Protein AF-A0A950IXV4-F1 (afdb_monomer)

Secondary structure (DSSP, 8-state):
---HHHHHHHHHHHHHHHHT--PPPPHHHHHHHHHHHHTT--HHHHHHHHHHHHHHHHHHTTSS-PPP--SGGGGHHHHHHHHHHHHHTTS---TTS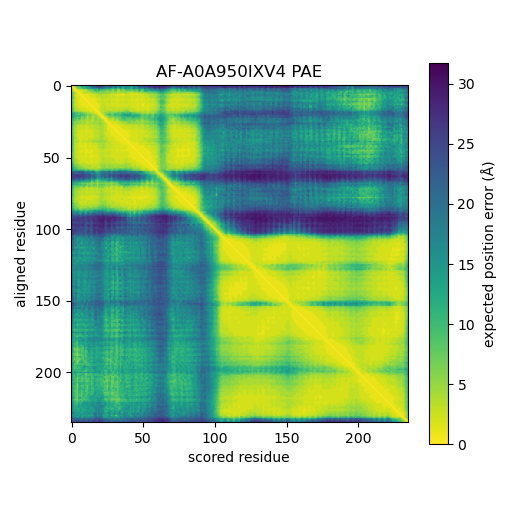TTSGGGTT--HHHHHHHHHHHHHHHHHT---HHHHHHHHHHHHHHHHHHHHHHHS---HHHHHHHHHHHHHHHHHHHHHHS-HHHHHHHHHHHHHHHTTTGGGS-HHHHHHHHHHHHHHHHHHHHT----SGGGS---

pLDDT: mean 80.06, std 14.93, range [30.02, 97.19]

Radius of gyration: 19.28 Å; Cα contacts (8 Å, |Δi|>4): 197; chains: 1; bounding box: 44×41×50 Å

Sequence (235 aa):
MQNYFNYFTEIEEHFQRRRGSLLLLSTLDWALVETWQEAGVPLEAVLRGIDAAFDKYDARKGRARARRINGLAYCSQEVMAAVEDMKEASVGTDKGARREQANAGFEPERIAAHLDGCAGQIEQAGITGLVAQVAGPLAEGLRSSAAEVRASAPNLEELERRLTVMEEKLLSAMMAGTAEDDLVALREESARQLAPYRSRMQAAQIRQVEQQFLHKRLLEKYRLPRLSLFYMSQA

Foldseek 3Di:
DPQPVVLQVLLQVLLCVLLVHPDTAPPVQNVLSVLCVVVVQDSVLSSQLSVVLSVVVVVCPVPDDDDGPPHCVSSVLSSVVSSVVVVCVVPPDDDPPPPPCPPVQPQLQLLLVLLLVQLVQLVVLPDDDQLVVLSNVLSVVSNVVSVVSVVDPDPLVVVQVVLVVSLVSNLVSLVVPDDPVVLVVQLVVLCVSCVVPVVVDDPVRSVVSSVVSSSVVSCVVSVGDRRGSSNSDPD

Mean predicted aligned error: 11.72 Å

Solvent-accessible surface area (backbone atoms only — not comparable to full-atom values): 13398 Å² total; per-residue (Å²): 132,84,53,68,69,59,56,53,50,54,50,46,55,50,50,26,62,77,64,74,40,89,67,73,73,49,76,67,35,50,51,44,54,48,46,38,55,75,71,63,55,53,67,68,24,45,54,50,3,43,52,52,38,50,52,55,48,60,71,48,54,86,64,67,92,65,79,75,84,84,56,53,74,75,20,46,67,36,19,54,46,32,46,47,51,58,54,31,76,74,55,82,78,82,90,80,74,69,79,73,62,78,66,75,78,73,44,44,66,56,53,21,50,43,31,42,50,43,20,52,37,52,69,68,41,71,66,62,70,67,32,31,74,51,46,54,62,48,27,54,50,29,43,53,48,20,52,49,26,64,75,38,90,67,59,64,70,62,51,42,53,51,30,48,54,52,45,52,54,48,51,52,31,46,60,73,59,47,56,68,70,59,54,51,53,53,50,52,51,47,51,63,72,40,57,90,53,52,90,82,49,54,73,68,55,51,52,51,52,50,48,51,52,50,52,52,52,49,30,61,75,56,52,42,73,78,64,42,71,77,65,52,76,87,122

Structure (mmCIF, N/CA/C/O backbone):
data_AF-A0A950IXV4-F1
#
_entry.id   AF-A0A950IXV4-F1
#
loop_
_atom_site.group_PDB
_atom_site.id
_atom_site.type_symbol
_atom_site.label_atom_id
_atom_site.label_alt_id
_atom_site.label_comp_id
_atom_site.label_asym_id
_atom_site.label_entity_id
_atom_site.label_seq_id
_atom_site.pdbx_PDB_ins_code
_atom_site.Cartn_x
_atom_site.Cartn_y
_atom_site.Cartn_z
_atom_site.occupancy
_atom_site.B_iso_or_equiv
_atom_site.auth_seq_id
_atom_site.auth_comp_id
_atom_site.auth_asym_id
_atom_site.auth_atom_id
_atom_site.pdbx_PDB_model_num
ATOM 1 N N . MET A 1 1 ? -15.134 -15.461 -4.029 1.00 38.09 1 MET A N 1
ATOM 2 C CA . MET A 1 1 ? -14.242 -14.753 -3.088 1.00 38.09 1 MET A CA 1
ATOM 3 C C . MET A 1 1 ? -13.117 -15.700 -2.706 1.00 38.09 1 MET A C 1
ATOM 5 O O . MET A 1 1 ? -13.281 -16.485 -1.783 1.00 38.09 1 MET A O 1
ATOM 9 N N . GLN A 1 2 ? -12.020 -15.722 -3.468 1.00 45.25 2 GLN A N 1
ATOM 10 C CA . GLN A 1 2 ? -10.809 -16.406 -3.007 1.00 45.25 2 GLN A CA 1
ATOM 11 C C . GLN A 1 2 ? -10.287 -15.614 -1.804 1.00 45.25 2 GLN A C 1
ATOM 13 O O . GLN A 1 2 ? -10.104 -14.403 -1.892 1.00 45.25 2 GLN A O 1
ATOM 18 N N . ASN A 1 3 ? -10.199 -16.282 -0.654 1.00 65.19 3 ASN A N 1
ATOM 19 C CA . ASN A 1 3 ? -9.937 -15.665 0.642 1.00 65.19 3 ASN A CA 1
ATOM 20 C C . ASN A 1 3 ? -8.617 -14.886 0.613 1.00 65.19 3 ASN A C 1
ATOM 22 O O . ASN A 1 3 ? -7.565 -15.505 0.472 1.00 65.19 3 ASN A O 1
ATOM 26 N N . TYR A 1 4 ? -8.692 -13.560 0.782 1.00 65.44 4 TYR A N 1
ATOM 27 C CA . TYR A 1 4 ? -7.556 -12.630 0.851 1.00 65.44 4 TYR A CA 1
ATOM 28 C C . TYR A 1 4 ? -6.396 -13.226 1.658 1.00 65.44 4 TYR A C 1
ATOM 30 O O . TYR A 1 4 ? -5.307 -13.417 1.143 1.00 65.44 4 TYR A O 1
ATOM 38 N N . PHE A 1 5 ? -6.659 -13.683 2.882 1.00 68.44 5 PHE A N 1
ATOM 39 C CA . PHE A 1 5 ? -5.630 -14.275 3.737 1.00 68.44 5 PHE A CA 1
ATOM 40 C C . PHE A 1 5 ? -4.983 -15.530 3.149 1.00 68.44 5 PHE A C 1
ATOM 42 O O . PHE A 1 5 ? -3.763 -15.621 3.147 1.00 68.44 5 PHE A O 1
ATOM 49 N N . ASN A 1 6 ? -5.775 -16.447 2.586 1.00 80.00 6 ASN A N 1
ATOM 50 C CA . ASN A 1 6 ? -5.258 -17.678 1.990 1.00 80.00 6 ASN A CA 1
ATOM 51 C C . ASN A 1 6 ? -4.358 -17.397 0.779 1.00 80.00 6 ASN A C 1
ATOM 53 O O . ASN A 1 6 ? -3.329 -18.037 0.605 1.00 80.00 6 ASN A O 1
ATOM 57 N N . TYR A 1 7 ? -4.738 -16.427 -0.057 1.00 82.06 7 TYR A N 1
ATOM 58 C CA . TYR A 1 7 ? -3.958 -16.052 -1.235 1.00 82.06 7 TYR A CA 1
ATOM 59 C C . TYR A 1 7 ? -2.554 -15.579 -0.843 1.00 82.06 7 TYR A C 1
ATOM 61 O O . TYR A 1 7 ? -1.559 -16.046 -1.392 1.00 82.06 7 TYR A O 1
ATOM 69 N N . PHE A 1 8 ? -2.462 -14.709 0.161 1.00 81.00 8 PHE A N 1
ATOM 70 C CA . PHE A 1 8 ? -1.182 -14.163 0.590 1.00 81.00 8 PHE A CA 1
ATOM 71 C C . PHE A 1 8 ? -0.338 -15.165 1.388 1.00 81.00 8 PHE A C 1
ATOM 73 O O . PHE A 1 8 ? 0.878 -15.207 1.198 1.00 81.00 8 PHE A O 1
ATOM 80 N N . THR A 1 9 ? -0.948 -15.990 2.248 1.00 79.56 9 THR A N 1
ATOM 81 C CA . THR A 1 9 ? -0.204 -16.996 3.026 1.00 79.56 9 THR A CA 1
ATOM 82 C C . THR A 1 9 ? 0.430 -18.051 2.133 1.00 79.56 9 THR A C 1
ATOM 84 O O . THR A 1 9 ? 1.603 -18.364 2.308 1.00 79.56 9 THR A O 1
ATOM 87 N N . GLU A 1 10 ? -0.304 -18.550 1.137 1.00 86.31 10 GLU A N 1
ATOM 88 C CA . GLU A 1 10 ? 0.208 -19.559 0.201 1.00 86.31 10 GLU A CA 1
ATOM 89 C C . GLU A 1 10 ? 1.397 -19.022 -0.610 1.00 86.31 10 GLU A C 1
ATOM 91 O O . GLU A 1 10 ? 2.403 -19.715 -0.789 1.00 86.31 10 GLU A O 1
ATOM 96 N N . ILE A 1 11 ? 1.327 -17.758 -1.046 1.00 87.81 11 ILE A N 1
ATOM 97 C CA . ILE A 1 11 ? 2.419 -17.095 -1.771 1.00 87.81 11 ILE A CA 1
ATOM 98 C C . ILE A 1 11 ? 3.645 -16.905 -0.872 1.00 87.81 11 ILE A C 1
ATOM 100 O O . ILE A 1 11 ? 4.761 -17.235 -1.281 1.00 87.81 11 ILE A O 1
ATOM 104 N N . GLU A 1 12 ? 3.462 -16.400 0.350 1.00 83.44 12 GLU A N 1
ATOM 105 C CA . GLU A 1 12 ? 4.561 -16.191 1.296 1.00 83.44 12 GLU A CA 1
ATOM 106 C C . GLU A 1 12 ? 5.252 -17.511 1.666 1.00 83.44 12 GLU A C 1
ATOM 108 O O . GLU A 1 12 ? 6.481 -17.601 1.606 1.00 83.44 12 GLU A O 1
ATOM 113 N N . GLU A 1 13 ? 4.487 -18.551 2.004 1.00 82.81 13 GLU A N 1
ATOM 114 C CA . G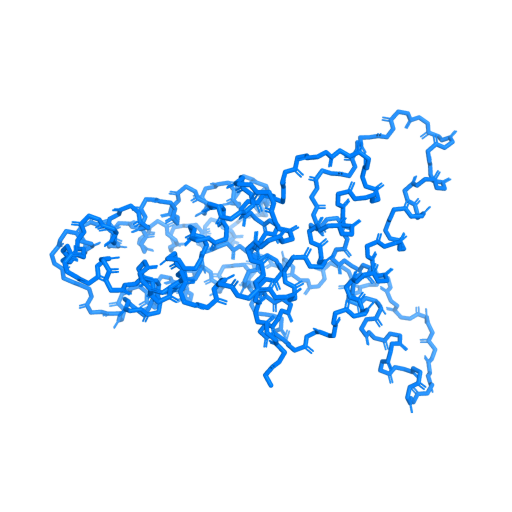LU A 1 13 ? 5.030 -19.866 2.346 1.00 82.81 13 GLU A CA 1
ATOM 115 C C . GLU A 1 13 ? 5.797 -20.486 1.178 1.00 82.81 13 GLU A C 1
ATOM 117 O O . GLU A 1 13 ? 6.885 -21.042 1.360 1.00 82.81 13 GLU A O 1
ATOM 122 N N . HIS A 1 14 ? 5.252 -20.389 -0.036 1.00 86.06 14 HIS A N 1
ATOM 123 C CA . HIS A 1 14 ? 5.907 -20.910 -1.227 1.00 86.06 14 HIS A CA 1
ATOM 124 C C . HIS A 1 14 ? 7.203 -20.148 -1.543 1.00 86.06 14 HIS A C 1
ATOM 126 O O . HIS A 1 14 ? 8.242 -20.767 -1.793 1.00 86.06 14 HIS A O 1
ATOM 132 N N . PHE A 1 15 ? 7.187 -18.816 -1.450 1.00 84.44 15 PHE A N 1
ATOM 133 C CA . PHE A 1 15 ? 8.379 -17.994 -1.651 1.00 84.44 15 PHE A CA 1
ATOM 134 C C . PHE A 1 15 ? 9.461 -18.273 -0.596 1.00 84.44 15 PHE A C 1
ATOM 136 O O . PHE A 1 15 ? 10.636 -18.433 -0.941 1.00 84.44 15 PHE A O 1
ATOM 143 N N . GLN A 1 16 ? 9.090 -18.409 0.683 1.00 81.44 16 GLN A N 1
ATOM 144 C CA . GLN A 1 16 ? 10.023 -18.787 1.753 1.00 81.44 16 GLN A CA 1
ATOM 145 C C . GLN A 1 16 ? 10.658 -20.158 1.496 1.00 81.44 16 GLN A C 1
ATOM 147 O O . GLN A 1 16 ? 11.879 -20.304 1.644 1.00 81.44 16 GLN A O 1
ATOM 152 N N . ARG A 1 17 ? 9.855 -21.141 1.056 1.00 83.81 17 ARG A N 1
ATOM 153 C CA . ARG A 1 17 ? 10.334 -22.479 0.678 1.00 83.81 17 ARG A CA 1
ATOM 154 C C . ARG A 1 17 ? 11.358 -22.415 -0.454 1.00 83.81 17 ARG A C 1
ATOM 156 O O . ARG A 1 17 ? 12.444 -22.970 -0.297 1.00 83.81 17 ARG A O 1
ATOM 163 N N . ARG A 1 18 ? 11.071 -21.701 -1.550 1.00 80.75 18 ARG A N 1
ATOM 164 C CA . ARG A 1 18 ? 12.004 -21.568 -2.688 1.00 80.75 18 ARG A CA 1
ATOM 165 C C . ARG A 1 18 ? 13.270 -20.784 -2.349 1.00 80.75 18 ARG A C 1
ATOM 167 O O . ARG A 1 18 ? 14.349 -21.138 -2.818 1.00 80.75 18 ARG A O 1
ATOM 174 N N . ARG A 1 19 ? 13.176 -19.758 -1.499 1.00 77.62 19 ARG A N 1
ATOM 175 C CA . ARG A 1 19 ? 14.330 -18.946 -1.076 1.00 77.62 19 ARG A CA 1
ATOM 176 C C . ARG A 1 19 ? 15.216 -19.643 -0.036 1.00 77.62 19 ARG A C 1
ATOM 178 O O . ARG A 1 19 ? 16.365 -19.238 0.148 1.00 77.62 19 ARG A O 1
ATOM 185 N N . GLY A 1 20 ? 14.699 -20.655 0.667 1.00 72.19 20 GLY A N 1
ATOM 186 C CA . GLY A 1 20 ? 15.407 -21.344 1.752 1.00 72.19 20 GLY A CA 1
ATOM 187 C C . GLY A 1 20 ? 15.691 -20.439 2.957 1.00 72.19 20 GLY A C 1
ATOM 188 O O . GLY A 1 20 ? 16.692 -20.615 3.650 1.00 72.19 20 GLY A O 1
ATOM 189 N N . SER A 1 21 ? 14.858 -19.417 3.177 1.00 68.56 21 SER A N 1
ATOM 190 C CA . SER A 1 21 ? 15.000 -18.455 4.273 1.00 68.56 21 SER A CA 1
ATOM 191 C C . SER A 1 21 ? 13.635 -18.102 4.847 1.00 68.56 21 SER A C 1
ATOM 193 O O . SER A 1 21 ? 12.730 -17.746 4.094 1.00 68.56 21 SER A O 1
ATOM 195 N N . LEU A 1 22 ? 13.549 -18.123 6.179 1.00 61.19 22 LEU A N 1
ATOM 196 C CA . LEU A 1 22 ? 12.357 -17.816 6.980 1.00 61.19 22 LEU A CA 1
ATOM 197 C C . LEU A 1 22 ? 12.067 -16.312 7.119 1.00 61.19 22 LEU A C 1
ATOM 199 O O . LEU A 1 22 ? 11.225 -15.924 7.923 1.00 61.19 22 LEU A O 1
ATOM 203 N N . LEU A 1 23 ? 12.793 -15.442 6.406 1.00 61.56 23 LEU A N 1
ATOM 204 C CA . LEU A 1 23 ? 12.457 -14.020 6.408 1.00 61.56 23 LEU A CA 1
ATOM 205 C C . LEU A 1 23 ? 11.059 -13.838 5.804 1.00 61.56 23 LEU A C 1
ATOM 207 O O . LEU A 1 23 ? 10.716 -14.458 4.800 1.00 61.56 23 LEU A O 1
ATOM 211 N N . LEU A 1 24 ? 10.242 -12.990 6.404 1.00 69.44 24 LEU A N 1
ATOM 212 C CA . LEU A 1 24 ? 8.915 -12.730 5.862 1.00 69.44 24 LEU A CA 1
ATOM 213 C C . LEU A 1 24 ? 9.013 -11.934 4.557 1.00 69.44 24 LEU A C 1
ATOM 215 O O . LEU A 1 24 ? 10.078 -11.397 4.223 1.00 69.44 24 LEU A O 1
ATOM 219 N N . LEU A 1 25 ? 7.920 -11.897 3.797 1.00 71.50 25 LEU A N 1
ATOM 220 C CA . LEU A 1 25 ? 7.818 -10.989 2.658 1.00 71.50 25 LEU A CA 1
ATOM 221 C C . LEU A 1 25 ? 8.014 -9.549 3.149 1.00 71.50 25 LEU A C 1
ATOM 223 O O . LEU A 1 25 ? 7.547 -9.186 4.227 1.00 71.50 25 LEU A O 1
ATOM 227 N N . SER A 1 26 ? 8.720 -8.716 2.387 1.00 70.06 26 SER A N 1
ATOM 228 C CA . SER A 1 26 ? 8.820 -7.293 2.731 1.00 70.06 26 SER A CA 1
ATOM 229 C C . SER A 1 26 ? 7.460 -6.602 2.573 1.00 70.06 26 SER A C 1
ATOM 231 O O . SER A 1 26 ? 6.578 -7.109 1.884 1.00 70.06 26 SER A O 1
ATOM 233 N N . THR A 1 27 ? 7.267 -5.428 3.175 1.00 65.44 27 THR A N 1
ATOM 234 C CA . THR A 1 27 ? 6.052 -4.614 2.967 1.00 65.44 27 THR A CA 1
ATOM 235 C C . THR A 1 27 ? 5.776 -4.350 1.481 1.00 65.44 27 THR A C 1
ATOM 237 O O . THR A 1 27 ? 4.623 -4.385 1.057 1.00 65.44 27 THR A O 1
ATOM 240 N N . LEU A 1 28 ? 6.835 -4.181 0.683 1.00 65.50 28 LEU A N 1
ATOM 241 C CA . LEU A 1 28 ? 6.768 -4.041 -0.774 1.00 65.50 28 LEU A CA 1
ATOM 242 C C . LEU A 1 28 ? 6.325 -5.332 -1.477 1.00 65.50 28 LEU A C 1
ATOM 244 O O . LEU A 1 28 ? 5.544 -5.293 -2.422 1.00 65.50 28 LEU A O 1
ATOM 248 N N . ASP A 1 29 ? 6.779 -6.490 -1.003 1.00 78.75 29 ASP A N 1
ATOM 249 C CA . ASP A 1 29 ? 6.350 -7.775 -1.559 1.00 78.75 29 ASP A CA 1
ATOM 250 C C . ASP A 1 29 ? 4.873 -8.057 -1.256 1.00 78.75 29 ASP A C 1
ATOM 252 O O . ASP A 1 29 ? 4.162 -8.580 -2.108 1.00 78.75 29 ASP A O 1
ATOM 256 N N . TRP A 1 30 ? 4.389 -7.667 -0.073 1.00 77.75 30 TRP A N 1
ATOM 257 C CA . TRP A 1 30 ? 2.962 -7.725 0.264 1.00 77.75 30 TRP A CA 1
ATOM 258 C C . TRP A 1 30 ? 2.129 -6.839 -0.657 1.00 77.75 30 TRP A C 1
ATOM 260 O O . TRP A 1 30 ? 1.094 -7.275 -1.157 1.00 77.75 30 TRP A O 1
ATOM 270 N N . ALA A 1 31 ? 2.605 -5.625 -0.924 1.00 72.56 31 ALA A N 1
ATOM 271 C CA . ALA A 1 31 ? 1.950 -4.706 -1.841 1.00 72.56 31 ALA A CA 1
ATOM 272 C C . ALA A 1 31 ? 1.805 -5.272 -3.263 1.00 72.56 31 ALA A C 1
ATOM 274 O O . ALA A 1 31 ? 0.762 -5.148 -3.912 1.00 72.56 31 ALA A O 1
ATOM 275 N N . LEU A 1 32 ? 2.839 -5.966 -3.731 1.00 79.81 32 LEU A N 1
ATOM 276 C CA . LEU A 1 32 ? 2.816 -6.637 -5.022 1.00 79.81 32 LEU A CA 1
ATOM 277 C C . LEU A 1 32 ? 1.803 -7.794 -5.060 1.00 79.81 32 LEU A C 1
ATOM 279 O O . LEU A 1 32 ? 1.073 -7.942 -6.040 1.00 79.81 32 LEU A O 1
ATOM 283 N N . VAL A 1 33 ? 1.713 -8.587 -3.987 1.00 84.50 33 VAL A N 1
ATOM 284 C CA . VAL A 1 33 ? 0.714 -9.664 -3.877 1.00 84.50 33 VAL A CA 1
ATOM 285 C C . VAL A 1 33 ? -0.710 -9.109 -3.858 1.00 84.50 33 VAL A C 1
ATOM 287 O O . VAL A 1 33 ? -1.592 -9.680 -4.501 1.00 84.50 33 VAL A O 1
ATOM 290 N N . GLU A 1 34 ? -0.930 -7.982 -3.180 1.00 80.62 34 GLU A N 1
ATOM 291 C CA . GLU A 1 34 ? -2.210 -7.268 -3.183 1.00 80.62 34 GLU A CA 1
ATOM 292 C C . GLU A 1 34 ? -2.596 -6.819 -4.593 1.00 80.62 34 GLU A C 1
ATOM 294 O O . GLU A 1 34 ? -3.703 -7.103 -5.045 1.00 80.62 34 GLU A O 1
ATOM 299 N N . THR A 1 35 ? -1.651 -6.229 -5.326 1.00 80.81 35 THR A N 1
ATOM 300 C CA . THR A 1 35 ? -1.859 -5.808 -6.719 1.00 80.81 35 THR A CA 1
ATOM 301 C C . THR A 1 35 ? -2.274 -6.988 -7.607 1.00 80.81 35 THR A C 1
ATOM 303 O O . THR A 1 35 ? -3.204 -6.879 -8.405 1.00 80.81 35 THR A O 1
ATOM 306 N N . TRP A 1 36 ? -1.635 -8.154 -7.452 1.00 87.12 36 TRP A N 1
ATOM 307 C CA . TRP A 1 36 ? -2.026 -9.370 -8.176 1.00 87.12 36 TRP A CA 1
ATOM 308 C C . TRP A 1 36 ? -3.427 -9.851 -7.802 1.00 87.12 36 TRP A C 1
ATOM 310 O O . TRP A 1 36 ? -4.205 -10.231 -8.676 1.00 87.12 36 TRP A O 1
ATOM 320 N N . GLN A 1 37 ? -3.758 -9.827 -6.514 1.00 84.69 37 GLN A N 1
ATOM 321 C CA . GLN A 1 37 ? -5.056 -10.268 -6.022 1.00 84.69 37 GLN A CA 1
ATOM 322 C C . GLN A 1 37 ? -6.195 -9.372 -6.537 1.00 84.69 37 GLN A C 1
ATOM 324 O O . GLN A 1 37 ? -7.232 -9.887 -6.958 1.00 84.69 37 GLN A O 1
ATOM 329 N N . GLU A 1 38 ? -5.996 -8.052 -6.559 1.00 79.50 38 GLU A N 1
ATOM 330 C CA . GLU A 1 38 ? -6.956 -7.077 -7.098 1.00 79.50 38 GLU A CA 1
ATOM 331 C C . GLU A 1 38 ? -7.105 -7.190 -8.620 1.00 79.50 38 GLU A C 1
ATOM 333 O O . GLU A 1 38 ? -8.219 -7.117 -9.138 1.00 79.50 38 GLU A O 1
ATOM 338 N N . ALA A 1 39 ? -6.013 -7.477 -9.334 1.00 80.94 39 ALA A N 1
ATOM 339 C CA . ALA A 1 39 ? -6.031 -7.775 -10.767 1.00 80.94 39 ALA A CA 1
ATOM 340 C C . ALA A 1 39 ? -6.634 -9.157 -11.109 1.00 80.94 39 ALA A C 1
ATOM 342 O O . ALA A 1 39 ? -6.710 -9.526 -12.283 1.00 80.94 39 ALA A O 1
ATOM 343 N N . GLY A 1 40 ? -7.053 -9.940 -10.107 1.00 82.69 40 GLY A N 1
ATOM 344 C CA . GLY A 1 40 ? -7.643 -11.265 -10.299 1.00 82.69 40 GLY A CA 1
ATOM 345 C C . GLY A 1 40 ? -6.651 -12.317 -10.799 1.00 82.69 40 GLY A C 1
ATOM 346 O O . GLY A 1 40 ? -7.055 -13.285 -11.447 1.00 82.69 40 GLY A O 1
ATOM 347 N N . VAL A 1 41 ? -5.356 -12.134 -10.530 1.00 85.12 41 VAL A N 1
ATOM 348 C CA . VAL A 1 41 ? -4.316 -13.108 -10.872 1.00 85.12 41 VAL A CA 1
ATOM 349 C C . VAL A 1 41 ? -4.571 -14.416 -10.105 1.00 85.12 41 VAL A C 1
ATOM 351 O O . VAL A 1 41 ? -4.721 -14.391 -8.883 1.00 85.12 41 VAL A O 1
ATOM 354 N N . PRO A 1 42 ? -4.627 -15.579 -10.780 1.00 87.25 42 PRO A N 1
ATOM 355 C CA . PRO A 1 42 ? -4.814 -16.857 -10.100 1.00 87.25 42 PRO A CA 1
ATOM 356 C C . PRO A 1 42 ? -3.611 -17.222 -9.226 1.00 87.25 42 PRO A C 1
ATOM 358 O O . PRO A 1 42 ? -2.466 -17.084 -9.658 1.00 87.25 42 PRO A O 1
ATOM 361 N N . LEU A 1 43 ? -3.864 -17.793 -8.042 1.00 88.50 43 LEU A N 1
ATOM 362 C CA . LEU A 1 43 ? -2.811 -18.238 -7.117 1.00 88.50 43 LEU A CA 1
ATOM 363 C C . LEU A 1 43 ? -1.794 -19.159 -7.810 1.00 88.50 43 LEU A C 1
ATOM 365 O O . LEU A 1 43 ? -0.592 -18.962 -7.679 1.00 88.50 43 LEU A O 1
ATOM 369 N N . GLU A 1 44 ? -2.271 -20.122 -8.601 1.00 87.62 44 GLU A N 1
ATOM 370 C CA . GLU A 1 44 ? -1.421 -21.062 -9.344 1.00 87.62 44 GLU A CA 1
ATOM 371 C C . GLU A 1 44 ? -0.440 -20.362 -10.294 1.00 87.62 44 GLU A C 1
ATOM 373 O O . GLU A 1 44 ? 0.708 -20.792 -10.411 1.00 87.62 44 GLU A O 1
ATOM 378 N N . ALA A 1 45 ? -0.859 -19.259 -10.927 1.00 87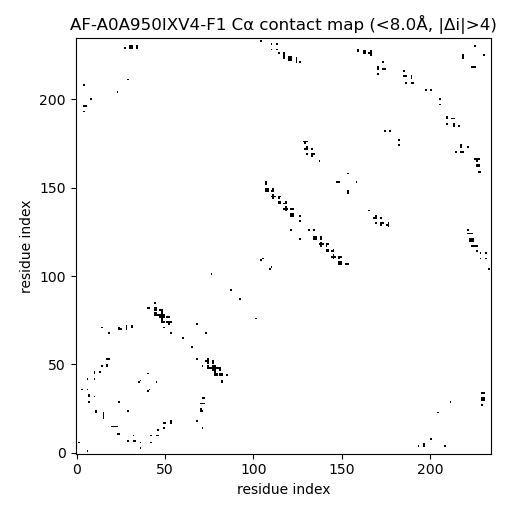.81 45 ALA A N 1
ATOM 379 C CA . ALA A 1 45 ? 0.008 -18.468 -11.794 1.00 87.81 45 ALA A CA 1
ATOM 380 C C . ALA A 1 45 ? 1.140 -17.820 -10.988 1.00 87.81 45 ALA A C 1
ATOM 382 O O . ALA A 1 45 ? 2.298 -17.852 -11.406 1.00 87.81 45 ALA A O 1
ATOM 383 N N . VAL A 1 46 ? 0.825 -17.291 -9.800 1.00 89.75 46 VAL A N 1
ATOM 384 C CA . VAL A 1 46 ? 1.834 -16.706 -8.908 1.00 89.75 46 VAL A CA 1
ATOM 385 C C . VAL A 1 46 ? 2.849 -17.747 -8.460 1.00 89.75 46 VAL A C 1
ATOM 387 O O . VAL A 1 46 ? 4.052 -17.522 -8.589 1.00 89.75 46 VAL A O 1
ATOM 390 N N . LEU A 1 47 ? 2.384 -18.901 -7.976 1.00 91.38 47 LEU A N 1
ATOM 391 C CA . LEU A 1 47 ? 3.270 -19.972 -7.515 1.00 91.38 47 LEU A CA 1
ATOM 392 C C . LEU A 1 47 ? 4.189 -20.454 -8.649 1.00 91.38 47 LEU A C 1
ATOM 394 O O . LEU A 1 47 ? 5.404 -20.530 -8.474 1.00 91.38 47 LEU A O 1
ATOM 398 N N . ARG A 1 48 ? 3.633 -20.669 -9.848 1.00 88.31 48 ARG A N 1
ATOM 399 C CA . ARG A 1 48 ? 4.401 -21.082 -11.031 1.00 88.31 48 ARG A CA 1
ATOM 400 C C . ARG A 1 48 ? 5.426 -20.035 -11.467 1.00 88.31 48 ARG A C 1
ATOM 402 O O . ARG A 1 48 ? 6.536 -20.394 -11.856 1.00 88.31 48 ARG A O 1
ATOM 409 N N . GLY A 1 49 ? 5.068 -18.755 -11.407 1.00 87.44 49 GLY A N 1
ATOM 410 C CA . GLY A 1 49 ? 5.986 -17.663 -11.716 1.00 87.44 49 GLY A CA 1
ATOM 411 C C . GLY A 1 49 ? 7.143 -17.572 -10.725 1.00 87.44 49 GLY A C 1
ATOM 412 O O . GLY A 1 49 ? 8.289 -17.384 -11.133 1.00 87.44 49 GLY A O 1
ATOM 413 N N . ILE A 1 50 ? 6.872 -17.768 -9.430 1.00 88.31 50 ILE A N 1
ATOM 414 C CA . ILE A 1 50 ? 7.920 -17.848 -8.406 1.00 88.31 50 ILE A CA 1
ATOM 415 C C . ILE A 1 50 ? 8.874 -19.002 -8.728 1.00 88.31 50 ILE A C 1
ATOM 417 O O . ILE A 1 50 ? 10.080 -18.774 -8.824 1.00 88.31 50 ILE A O 1
ATOM 421 N N . ASP A 1 51 ? 8.358 -20.208 -8.967 1.00 89.25 51 ASP A N 1
ATOM 422 C CA . ASP A 1 51 ? 9.182 -21.363 -9.338 1.00 89.25 51 ASP A CA 1
ATOM 423 C C . ASP A 1 51 ? 10.059 -21.074 -10.568 1.00 89.25 51 ASP A C 1
ATOM 425 O O . ASP A 1 51 ? 11.280 -21.232 -10.507 1.00 89.25 51 ASP A O 1
ATOM 429 N N . ALA A 1 52 ? 9.471 -20.549 -11.648 1.00 85.81 52 ALA A N 1
ATOM 430 C CA . ALA A 1 52 ? 10.187 -20.229 -12.882 1.00 85.81 52 ALA A CA 1
ATOM 431 C C . ALA A 1 52 ? 11.290 -19.171 -12.686 1.00 85.81 52 ALA A C 1
ATOM 433 O O . ALA A 1 52 ? 12.375 -19.283 -13.270 1.00 85.81 52 ALA A O 1
ATOM 434 N N . ALA A 1 53 ? 11.048 -18.157 -11.850 1.00 84.81 53 ALA A N 1
ATOM 435 C CA . ALA A 1 53 ? 12.038 -17.133 -11.524 1.00 84.81 53 ALA A CA 1
ATOM 436 C C . ALA A 1 53 ? 13.240 -17.723 -10.775 1.00 84.81 53 ALA A C 1
ATOM 438 O O . ALA A 1 53 ? 14.393 -17.423 -11.110 1.00 84.81 53 ALA A O 1
ATOM 439 N N . PHE A 1 54 ? 12.982 -18.591 -9.793 1.00 82.75 54 PHE A N 1
ATOM 440 C CA . PHE A 1 54 ? 14.036 -19.276 -9.051 1.00 82.75 54 PHE A CA 1
ATOM 441 C C . PHE A 1 54 ? 14.787 -20.292 -9.920 1.00 82.75 54 PHE A C 1
ATOM 443 O O . PHE A 1 54 ? 16.015 -20.318 -9.871 1.00 82.75 54 PHE A O 1
ATOM 450 N N . ASP A 1 55 ? 14.100 -21.053 -10.773 1.00 86.56 55 ASP A N 1
ATOM 451 C CA . ASP A 1 55 ? 14.731 -22.006 -11.694 1.00 86.56 55 ASP A CA 1
ATOM 452 C C . ASP A 1 55 ? 15.673 -21.293 -12.683 1.00 86.56 55 ASP A C 1
ATOM 454 O O . ASP A 1 55 ? 16.815 -21.715 -12.891 1.00 86.56 55 ASP A O 1
ATOM 458 N N . LYS A 1 56 ? 15.247 -20.150 -13.244 1.00 80.38 56 LYS A N 1
ATOM 459 C CA . LYS A 1 56 ? 16.091 -19.296 -14.104 1.00 80.38 56 LYS A CA 1
ATOM 460 C C . LYS A 1 56 ? 17.304 -18.743 -13.361 1.00 80.38 56 LYS A C 1
ATOM 462 O O . LYS A 1 56 ? 18.387 -18.631 -13.945 1.00 80.38 56 LYS A O 1
ATOM 467 N N . TYR A 1 57 ? 17.135 -18.375 -12.096 1.00 75.88 57 TYR A N 1
ATOM 468 C CA . TYR A 1 57 ? 18.228 -17.908 -11.253 1.00 75.88 57 TYR A CA 1
ATOM 469 C C . TYR A 1 57 ? 19.234 -19.027 -10.954 1.00 75.88 57 TYR A C 1
ATOM 471 O O . TYR A 1 57 ? 20.438 -18.833 -11.152 1.00 75.88 57 TYR A O 1
ATOM 479 N N . ASP A 1 58 ? 18.764 -20.208 -10.553 1.00 78.69 58 ASP A N 1
ATOM 480 C CA . ASP A 1 58 ? 19.623 -21.353 -10.252 1.00 78.69 58 ASP A CA 1
ATOM 481 C C . ASP A 1 58 ? 20.371 -21.844 -11.504 1.00 78.69 58 ASP A C 1
ATOM 483 O O . ASP A 1 58 ? 21.569 -22.125 -11.425 1.00 78.69 58 ASP A O 1
ATOM 487 N N . ALA A 1 59 ? 19.744 -21.804 -12.685 1.00 79.12 59 ALA A N 1
ATOM 488 C CA . ALA A 1 59 ? 20.406 -22.094 -13.961 1.00 79.12 59 ALA A CA 1
ATOM 489 C C . ALA A 1 59 ? 21.546 -21.108 -14.302 1.00 79.12 59 ALA A C 1
ATOM 491 O O . ALA A 1 59 ? 22.527 -21.480 -14.951 1.00 79.12 59 ALA A O 1
ATOM 492 N N . ARG A 1 60 ? 21.460 -19.844 -13.855 1.00 69.50 60 ARG A N 1
ATOM 493 C CA . ARG A 1 60 ? 22.504 -18.815 -14.061 1.00 69.50 60 ARG A CA 1
ATOM 494 C C . ARG A 1 60 ? 23.630 -18.870 -13.024 1.00 69.50 60 ARG A C 1
ATOM 496 O O . ARG A 1 60 ? 24.723 -18.365 -13.283 1.00 69.50 60 ARG A O 1
ATOM 503 N N . LYS A 1 61 ? 23.398 -19.509 -11.877 1.00 56.41 61 LYS A N 1
ATOM 504 C CA . LYS A 1 61 ? 24.303 -19.582 -10.713 1.00 56.41 61 LYS A CA 1
ATOM 505 C C . LYS A 1 61 ? 25.658 -20.245 -11.001 1.00 56.41 61 LYS A C 1
ATOM 507 O O . LYS A 1 61 ? 26.598 -20.061 -10.233 1.00 56.41 61 LYS A O 1
ATOM 512 N N . GLY A 1 62 ? 25.792 -20.942 -12.134 1.00 54.28 62 GLY A N 1
ATOM 513 C CA . GLY A 1 62 ? 27.071 -21.447 -12.648 1.00 54.28 62 GLY A CA 1
ATOM 514 C C . GLY A 1 62 ? 28.062 -20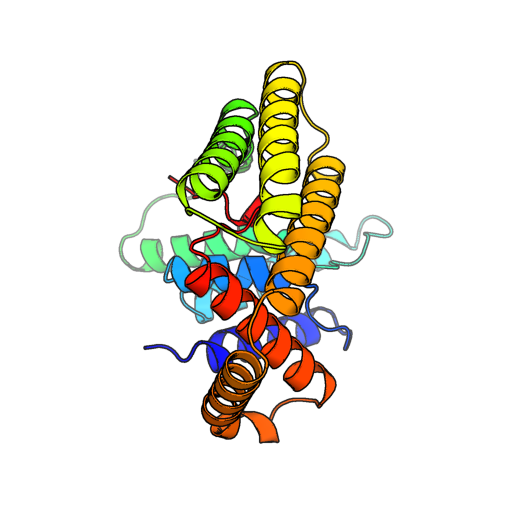.361 -13.104 1.00 54.28 62 GLY A C 1
ATOM 515 O O . GLY A 1 62 ? 29.226 -20.670 -13.344 1.00 54.28 62 GLY A O 1
ATOM 516 N N . ARG A 1 63 ? 27.646 -19.089 -13.217 1.00 49.94 63 ARG A N 1
ATOM 517 C CA . ARG A 1 63 ? 28.497 -17.963 -13.643 1.00 49.94 63 ARG A CA 1
ATOM 518 C C . ARG A 1 63 ? 28.463 -16.830 -12.609 1.00 49.94 63 ARG A C 1
ATOM 520 O O . ARG A 1 63 ? 27.690 -15.895 -12.741 1.00 49.94 63 ARG A O 1
ATOM 527 N N . ALA A 1 64 ? 29.339 -16.927 -11.608 1.00 43.19 64 ALA A N 1
ATOM 528 C CA . ALA A 1 64 ? 29.668 -15.905 -10.602 1.00 43.19 64 ALA A CA 1
ATOM 529 C C . ALA A 1 64 ? 28.554 -15.492 -9.613 1.00 43.19 64 ALA A C 1
ATOM 531 O O . ALA A 1 64 ? 27.529 -14.944 -9.991 1.00 43.19 64 ALA A O 1
ATOM 532 N N . ARG A 1 65 ? 28.832 -15.708 -8.313 1.00 49.56 65 ARG A N 1
ATOM 533 C CA . ARG A 1 65 ? 28.315 -15.036 -7.093 1.00 49.56 65 ARG A CA 1
ATOM 534 C C . ARG A 1 65 ? 27.041 -14.177 -7.264 1.00 49.56 65 ARG A C 1
ATOM 536 O O . ARG A 1 65 ? 27.029 -12.994 -6.929 1.00 49.56 65 ARG A O 1
ATOM 543 N N . ALA A 1 66 ? 25.960 -14.761 -7.776 1.00 52.75 66 ALA A N 1
ATOM 544 C CA . ALA A 1 66 ? 24.735 -14.022 -8.044 1.00 52.75 66 ALA A CA 1
ATOM 545 C C . ALA A 1 66 ? 24.063 -13.647 -6.714 1.00 52.75 66 ALA A C 1
ATOM 547 O O . ALA A 1 66 ? 23.878 -14.496 -5.841 1.00 52.75 66 ALA A O 1
ATOM 548 N N . ARG A 1 67 ? 23.707 -12.368 -6.548 1.00 55.28 67 ARG A N 1
ATOM 549 C CA . ARG A 1 67 ? 22.933 -11.863 -5.398 1.00 55.28 67 ARG A CA 1
ATOM 550 C C . ARG A 1 67 ? 21.659 -12.703 -5.222 1.00 55.28 67 ARG A C 1
ATOM 552 O O . ARG A 1 67 ? 21.048 -13.074 -6.217 1.00 55.28 67 ARG A O 1
ATOM 559 N N . ARG A 1 68 ? 21.289 -13.042 -3.982 1.00 61.66 68 ARG A N 1
ATOM 560 C CA . ARG A 1 68 ? 20.070 -13.818 -3.686 1.00 61.66 68 ARG A CA 1
ATOM 561 C C . ARG A 1 68 ? 18.823 -13.078 -4.186 1.00 61.66 68 ARG A C 1
ATOM 563 O O . ARG A 1 68 ? 18.795 -11.849 -4.167 1.00 61.66 68 ARG A O 1
ATOM 570 N N . ILE A 1 69 ? 17.793 -13.827 -4.586 1.00 67.12 69 ILE A N 1
ATOM 571 C CA . ILE A 1 69 ? 16.455 -13.267 -4.806 1.00 67.12 69 ILE A CA 1
ATOM 572 C C . ILE A 1 69 ? 15.910 -12.846 -3.439 1.00 67.12 69 ILE A C 1
ATOM 574 O O . ILE A 1 69 ? 15.653 -13.694 -2.585 1.00 67.12 69 ILE A O 1
ATOM 578 N N . ASN A 1 70 ? 15.789 -11.538 -3.218 1.00 65.44 70 ASN A N 1
ATOM 579 C CA . ASN A 1 70 ? 15.426 -10.989 -1.911 1.00 65.44 70 ASN A CA 1
ATOM 580 C C . ASN A 1 70 ? 13.933 -10.639 -1.786 1.00 65.44 70 ASN A C 1
ATOM 582 O O . ASN A 1 70 ? 13.451 -10.596 -0.659 1.00 65.44 70 ASN A O 1
ATOM 586 N N . GLY A 1 71 ? 13.211 -10.466 -2.902 1.00 72.75 71 GLY A N 1
ATOM 587 C CA . GLY A 1 71 ? 11.785 -10.110 -2.917 1.00 72.75 71 GLY A CA 1
ATOM 588 C C . GLY A 1 71 ? 11.036 -10.627 -4.153 1.00 72.75 71 GLY A C 1
ATOM 589 O O . GLY A 1 71 ? 11.649 -11.004 -5.158 1.00 72.75 71 GLY A O 1
ATOM 590 N N . LEU A 1 72 ? 9.707 -10.636 -4.065 1.00 82.12 72 LEU A N 1
ATOM 591 C CA . LEU A 1 72 ? 8.751 -11.051 -5.095 1.00 82.12 72 LEU A CA 1
ATOM 592 C C . LEU A 1 72 ? 8.764 -10.147 -6.327 1.00 82.12 72 LEU A C 1
ATOM 594 O O . LEU A 1 72 ? 8.416 -10.619 -7.407 1.00 82.12 72 LEU A O 1
ATOM 598 N N . ALA A 1 73 ? 9.239 -8.903 -6.215 1.00 77.12 73 ALA A N 1
ATOM 599 C CA . ALA A 1 73 ? 9.434 -8.026 -7.374 1.00 77.12 73 ALA A CA 1
ATOM 600 C C . ALA A 1 73 ? 10.278 -8.697 -8.477 1.00 77.12 73 ALA A C 1
ATOM 602 O O . ALA A 1 73 ? 9.985 -8.550 -9.662 1.00 77.12 73 ALA A O 1
ATOM 603 N N . TYR A 1 74 ? 11.263 -9.521 -8.095 1.00 78.62 74 TYR A N 1
ATOM 604 C CA . TYR A 1 74 ? 12.063 -10.312 -9.038 1.00 78.62 74 TYR A CA 1
ATOM 605 C C . TYR A 1 74 ? 11.238 -11.365 -9.795 1.00 78.62 74 TYR A C 1
ATOM 607 O O . TYR A 1 74 ? 11.544 -11.693 -10.937 1.00 78.62 74 TYR A O 1
ATOM 615 N N . CYS A 1 75 ? 10.196 -11.902 -9.158 1.00 85.12 75 CYS A N 1
ATOM 616 C CA . CYS A 1 75 ? 9.335 -12.937 -9.725 1.00 85.12 75 CYS A CA 1
ATOM 617 C C . CYS A 1 75 ? 8.221 -12.351 -10.604 1.00 85.12 75 CYS A C 1
ATOM 619 O O . CYS A 1 75 ? 7.602 -13.094 -11.357 1.00 85.12 75 CYS A O 1
ATOM 621 N N . SER A 1 76 ? 7.975 -11.037 -10.546 1.00 82.19 76 SER A N 1
ATOM 622 C CA . SER A 1 76 ? 6.820 -10.391 -11.183 1.00 82.19 76 SER A CA 1
ATOM 623 C C . SER A 1 76 ? 6.688 -10.690 -12.678 1.00 82.19 76 SER A C 1
ATOM 625 O O . SER A 1 76 ? 5.612 -11.063 -13.141 1.00 82.19 76 SER A O 1
ATOM 627 N N . GLN A 1 77 ? 7.793 -10.638 -13.428 1.00 78.69 77 GLN A N 1
ATOM 628 C CA . GLN A 1 77 ? 7.781 -10.946 -14.864 1.00 78.69 77 GLN A CA 1
ATOM 629 C C . GLN A 1 77 ? 7.362 -12.393 -15.148 1.00 78.69 77 GLN A C 1
ATOM 631 O O . GLN A 1 77 ? 6.613 -12.654 -16.084 1.00 78.69 77 GLN A O 1
ATOM 636 N N . GLU A 1 78 ? 7.830 -13.332 -14.332 1.00 86.69 78 GLU A N 1
ATOM 637 C CA . GLU A 1 78 ? 7.531 -14.755 -14.487 1.00 86.69 78 GLU A CA 1
ATOM 638 C C . GLU A 1 78 ? 6.111 -15.091 -14.019 1.00 86.69 78 GLU A C 1
ATOM 640 O O . GLU A 1 78 ? 5.465 -15.966 -14.588 1.00 86.69 78 GLU A O 1
ATOM 645 N N . VAL A 1 79 ? 5.593 -14.365 -13.025 1.00 87.12 79 VAL A N 1
ATOM 646 C CA . VAL A 1 79 ? 4.191 -14.457 -12.592 1.00 87.12 79 VAL A CA 1
ATOM 647 C C . VAL A 1 79 ? 3.259 -13.993 -13.703 1.00 87.12 79 VAL A C 1
ATOM 649 O O . VAL A 1 79 ? 2.356 -14.735 -14.083 1.00 87.12 79 VAL A O 1
ATOM 652 N N . MET A 1 80 ? 3.506 -12.822 -14.296 1.00 87.62 80 MET A N 1
ATOM 653 C CA . MET A 1 80 ? 2.717 -12.351 -15.441 1.00 87.62 80 MET A CA 1
ATOM 654 C C . MET A 1 80 ? 2.844 -13.301 -16.638 1.00 87.62 80 MET A C 1
ATOM 656 O O . MET A 1 80 ? 1.858 -13.565 -17.322 1.00 87.62 80 MET A O 1
ATOM 660 N N . ALA A 1 81 ? 4.022 -13.904 -16.833 1.00 83.56 81 ALA A N 1
ATOM 661 C CA . ALA A 1 81 ? 4.212 -14.930 -17.847 1.00 83.56 81 ALA A CA 1
ATOM 662 C C . ALA A 1 81 ? 3.388 -16.187 -17.617 1.00 83.56 81 ALA A C 1
ATOM 664 O O . ALA A 1 81 ? 2.815 -16.712 -18.566 1.00 83.56 81 ALA A O 1
ATOM 665 N N . ALA A 1 82 ? 3.292 -16.646 -16.373 1.00 87.56 82 ALA A N 1
ATOM 666 C CA . ALA A 1 82 ? 2.437 -17.765 -16.023 1.00 87.56 82 ALA A CA 1
ATOM 667 C C . ALA A 1 82 ? 0.949 -17.425 -16.218 1.00 87.56 82 ALA A C 1
ATOM 669 O O . ALA A 1 82 ? 0.194 -18.281 -16.670 1.00 87.56 82 ALA A O 1
ATOM 670 N N . VAL A 1 83 ? 0.528 -16.184 -15.936 1.00 86.56 83 VAL A N 1
ATOM 671 C CA . VAL A 1 83 ? -0.845 -15.719 -16.205 1.00 86.56 83 VAL A CA 1
ATOM 672 C C . VAL A 1 83 ? -1.161 -15.770 -17.697 1.00 86.56 83 VAL A C 1
ATOM 674 O O . VAL A 1 83 ? -2.219 -16.267 -18.079 1.00 86.56 83 VAL A O 1
ATOM 677 N N . GLU A 1 84 ? -0.260 -15.266 -18.538 1.00 82.19 84 GLU A N 1
ATOM 678 C CA . GLU A 1 84 ? -0.398 -15.328 -19.995 1.00 82.19 84 GLU A CA 1
ATOM 679 C C . GLU A 1 84 ? -0.372 -16.765 -20.499 1.00 82.19 84 GLU A C 1
ATOM 681 O O . GLU A 1 84 ? -1.291 -17.147 -21.204 1.00 82.19 84 GLU A O 1
ATOM 686 N N . ASP A 1 85 ? 0.582 -17.595 -20.068 1.00 82.06 85 ASP A N 1
ATOM 687 C CA . ASP A 1 85 ? 0.654 -19.009 -20.452 1.00 82.06 85 ASP A CA 1
ATOM 688 C C . ASP A 1 85 ? -0.637 -19.762 -20.067 1.00 82.06 85 ASP A C 1
ATOM 690 O O . ASP A 1 85 ? -1.083 -20.641 -20.799 1.00 82.06 85 ASP A O 1
ATOM 694 N N . MET A 1 86 ? -1.272 -19.425 -18.938 1.00 81.12 86 MET A N 1
ATOM 695 C CA . MET A 1 86 ? -2.566 -19.999 -18.540 1.00 81.12 86 MET A CA 1
ATOM 696 C C . MET A 1 86 ? -3.725 -19.495 -19.416 1.00 81.12 86 MET A C 1
ATOM 698 O O . MET A 1 86 ? -4.646 -20.258 -19.713 1.00 81.12 86 MET A O 1
ATOM 702 N N . LYS A 1 87 ? -3.676 -18.240 -19.880 1.00 74.75 87 LYS A N 1
ATOM 703 C CA . LYS A 1 87 ? -4.634 -17.686 -20.854 1.00 74.75 87 LYS A CA 1
ATOM 704 C C . LYS A 1 87 ? -4.415 -18.266 -22.261 1.00 74.75 87 LYS A C 1
ATOM 706 O O . LYS A 1 87 ? -5.379 -18.640 -22.917 1.00 74.75 87 LYS A O 1
ATOM 711 N N . GLU A 1 88 ? -3.170 -18.428 -22.696 1.00 65.50 88 GLU A N 1
ATOM 712 C CA . GLU A 1 88 ? -2.756 -18.999 -23.986 1.00 65.50 88 GLU A CA 1
ATOM 713 C C . GLU A 1 88 ? -2.954 -20.520 -24.043 1.00 65.50 88 GLU A C 1
ATOM 715 O O . GLU A 1 88 ? -3.314 -21.062 -25.083 1.00 65.50 88 GLU A O 1
ATOM 720 N N . ALA A 1 89 ? -2.833 -21.234 -22.919 1.00 58.91 89 ALA A N 1
ATOM 721 C CA . ALA A 1 89 ? -3.244 -22.639 -22.823 1.00 58.91 89 ALA A CA 1
ATOM 722 C C . ALA A 1 89 ? -4.756 -22.828 -23.066 1.00 58.91 89 ALA A C 1
ATOM 724 O O . ALA A 1 89 ? -5.206 -23.950 -23.295 1.00 58.91 89 ALA A O 1
ATOM 725 N N . SER A 1 90 ? -5.525 -21.732 -23.056 1.00 53.81 90 SER A N 1
ATOM 726 C CA . SER A 1 90 ? -6.939 -21.692 -23.436 1.00 53.81 90 SER A CA 1
ATOM 727 C C . SER A 1 90 ? -7.145 -21.349 -24.923 1.00 53.81 90 SER A C 1
ATOM 729 O O . SER A 1 90 ? -8.168 -21.726 -25.490 1.00 53.81 90 SER A O 1
ATOM 731 N N . VAL A 1 91 ? -6.196 -20.656 -25.569 1.00 53.41 91 VAL A N 1
ATOM 732 C CA . VAL A 1 91 ? -6.219 -20.242 -26.987 1.00 53.41 91 VAL A CA 1
ATOM 733 C C . VAL A 1 91 ? -4.765 -20.074 -27.463 1.00 53.41 91 VAL A C 1
ATOM 735 O O . VAL A 1 91 ? -4.128 -19.067 -27.170 1.00 53.41 91 VAL A O 1
ATOM 738 N N . GLY A 1 92 ? -4.201 -21.076 -28.143 1.00 44.78 92 GLY A N 1
ATOM 739 C CA . GLY A 1 92 ? -2.764 -21.093 -28.454 1.00 44.78 92 GLY A CA 1
ATOM 740 C C . GLY A 1 92 ? -2.333 -20.057 -29.498 1.00 44.78 92 GLY A C 1
ATOM 741 O O . GLY A 1 92 ? -2.953 -19.979 -30.559 1.00 44.78 92 GLY A O 1
ATOM 742 N N . THR A 1 93 ? -1.251 -19.301 -29.245 1.00 36.91 93 THR A N 1
ATOM 743 C CA . THR A 1 93 ? -0.398 -18.662 -30.280 1.00 36.91 93 THR A CA 1
ATOM 744 C C . THR A 1 93 ? 0.963 -18.165 -29.731 1.00 36.91 93 THR A C 1
ATOM 746 O O . THR A 1 93 ? 1.195 -18.173 -28.532 1.00 36.91 93 THR A O 1
ATOM 749 N N . ASP A 1 94 ? 1.879 -17.819 -30.649 1.00 39.50 94 ASP A N 1
ATOM 750 C CA . ASP A 1 94 ? 3.357 -17.831 -30.604 1.00 39.50 94 ASP A CA 1
ATOM 751 C C . ASP A 1 94 ? 4.149 -16.895 -29.653 1.00 39.50 94 ASP A C 1
ATOM 753 O O . ASP A 1 94 ? 3.901 -15.698 -29.523 1.00 39.50 94 ASP A O 1
ATOM 75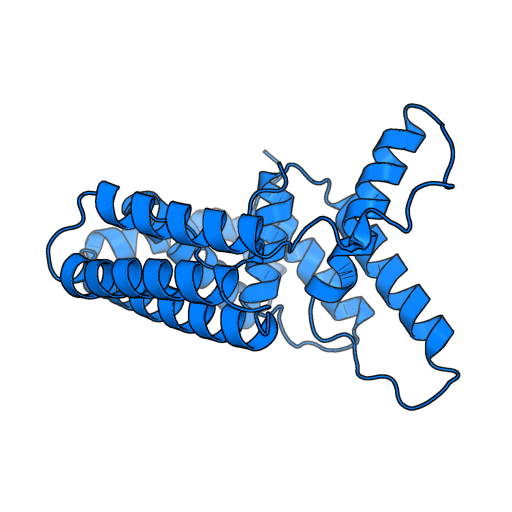7 N N . LYS A 1 95 ? 5.278 -17.423 -29.141 1.00 46.19 95 LYS A N 1
ATOM 758 C CA . LYS A 1 95 ? 6.198 -16.830 -28.136 1.00 46.19 95 LYS A CA 1
ATOM 759 C C . LYS A 1 95 ? 7.278 -15.862 -28.677 1.00 46.19 95 LYS A C 1
ATOM 761 O O . LYS A 1 95 ? 8.320 -15.678 -28.044 1.00 46.19 95 LYS A O 1
ATOM 766 N N . GLY A 1 96 ? 7.068 -15.237 -29.837 1.00 37.06 96 GLY A N 1
ATOM 767 C CA . GLY A 1 96 ? 8.100 -14.44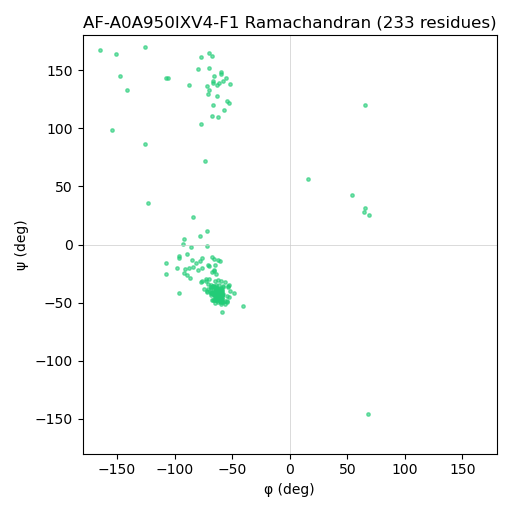6 -30.537 1.00 37.06 96 GLY A CA 1
ATOM 768 C C . GLY A 1 96 ? 8.241 -12.968 -30.129 1.00 37.06 96 GLY A C 1
ATOM 769 O O . GLY A 1 96 ? 9.339 -12.423 -30.200 1.00 37.06 96 GLY A O 1
ATOM 770 N N . ALA A 1 97 ? 7.170 -12.314 -29.662 1.00 40.97 97 ALA A N 1
ATOM 771 C CA . ALA A 1 97 ? 7.113 -10.847 -29.492 1.00 40.97 97 ALA A CA 1
ATOM 772 C C . ALA A 1 97 ? 7.521 -10.324 -28.090 1.00 40.97 97 ALA A C 1
ATOM 774 O O . ALA A 1 97 ? 7.522 -9.126 -27.819 1.00 40.97 97 ALA A O 1
ATOM 775 N N . ARG A 1 98 ? 7.889 -11.224 -27.172 1.00 45.38 98 ARG A N 1
ATOM 776 C CA . ARG A 1 98 ? 7.882 -11.000 -25.712 1.00 45.38 98 ARG A CA 1
ATOM 777 C C . ARG A 1 98 ? 9.030 -10.146 -25.141 1.00 45.38 98 ARG A C 1
ATOM 779 O O . ARG A 1 98 ? 9.001 -9.783 -23.969 1.00 45.38 98 ARG A O 1
ATOM 786 N N . ARG A 1 99 ? 10.081 -9.847 -25.912 1.00 39.44 99 ARG A N 1
ATOM 787 C CA . ARG A 1 99 ? 11.291 -9.174 -25.383 1.00 39.44 99 ARG A CA 1
ATOM 788 C C . ARG A 1 99 ? 11.233 -7.644 -25.380 1.00 39.44 99 ARG A C 1
ATOM 790 O O . ARG A 1 99 ? 11.968 -7.047 -24.602 1.00 39.44 99 ARG A O 1
ATOM 797 N N . GLU A 1 100 ? 10.360 -7.020 -26.170 1.00 36.12 100 GLU A N 1
ATOM 798 C CA . GLU A 1 100 ? 10.258 -5.550 -26.261 1.00 36.12 100 GLU A CA 1
ATOM 799 C C . GLU A 1 100 ? 9.253 -4.943 -25.265 1.00 36.12 100 GLU A C 1
ATOM 801 O O . GLU A 1 100 ? 9.400 -3.794 -24.863 1.00 36.12 100 GLU A O 1
ATOM 806 N N . GLN A 1 101 ? 8.298 -5.727 -24.757 1.00 43.38 101 GLN A N 1
ATOM 807 C CA . GLN A 1 101 ? 7.296 -5.259 -23.784 1.00 43.38 101 GLN A CA 1
ATOM 808 C C . GLN A 1 101 ? 7.823 -5.142 -22.341 1.00 43.38 101 GLN A C 1
ATOM 810 O O . GLN A 1 101 ? 7.199 -4.492 -21.510 1.00 43.38 101 GLN A O 1
ATOM 815 N N . ALA A 1 102 ? 8.992 -5.713 -22.027 1.00 44.84 102 ALA A N 1
ATOM 816 C CA . ALA A 1 102 ? 9.522 -5.770 -20.659 1.00 44.84 102 ALA A CA 1
ATOM 817 C C . ALA A 1 102 ? 9.978 -4.409 -20.082 1.00 44.84 102 ALA A C 1
ATOM 819 O O . ALA A 1 102 ? 10.080 -4.285 -18.863 1.00 44.84 102 ALA A O 1
ATOM 820 N N . ASN A 1 103 ? 10.217 -3.397 -20.928 1.00 41.75 103 ASN A N 1
ATOM 821 C CA . ASN A 1 103 ? 10.471 -2.013 -20.500 1.00 41.75 103 ASN A CA 1
ATOM 822 C C . ASN A 1 103 ? 9.214 -1.123 -20.538 1.00 41.75 103 ASN A C 1
ATOM 824 O O . ASN A 1 103 ? 9.226 -0.056 -19.937 1.00 41.75 103 ASN A O 1
ATOM 828 N N . ALA A 1 104 ? 8.109 -1.571 -21.145 1.00 53.59 104 ALA A N 1
ATOM 829 C CA . ALA A 1 104 ? 6.923 -0.750 -21.427 1.00 53.59 104 ALA A CA 1
ATOM 830 C C . ALA A 1 104 ? 6.071 -0.368 -20.185 1.00 53.59 104 ALA A C 1
ATOM 832 O O . ALA A 1 104 ? 4.942 0.110 -20.308 1.00 53.59 104 ALA A O 1
ATOM 833 N N . GLY A 1 105 ? 6.589 -0.589 -18.972 1.00 60.56 105 GLY A N 1
ATOM 834 C CA . GLY A 1 105 ? 5.877 -0.389 -17.709 1.00 60.56 105 GLY A CA 1
ATOM 835 C C . GLY A 1 105 ? 6.320 0.821 -16.885 1.00 60.56 105 GLY A C 1
ATOM 836 O O . GLY A 1 105 ? 5.508 1.329 -16.130 1.00 60.56 105 GLY A O 1
ATOM 837 N N . PHE A 1 106 ? 7.557 1.307 -17.023 1.00 71.25 106 PHE A N 1
ATOM 838 C CA . PHE A 1 106 ? 8.134 2.355 -16.155 1.00 71.25 106 PHE A CA 1
ATOM 839 C C . PHE A 1 106 ? 8.608 3.576 -16.946 1.00 71.25 106 PHE A C 1
ATOM 841 O O . PHE A 1 106 ? 9.616 4.201 -16.618 1.00 71.25 106 PHE A O 1
ATOM 848 N N . GLU A 1 107 ? 7.877 3.917 -18.004 1.00 83.06 107 GLU A N 1
ATOM 849 C CA . GLU A 1 107 ? 8.152 5.128 -18.769 1.00 83.06 107 GLU A CA 1
ATOM 850 C C . GLU A 1 107 ? 7.988 6.371 -17.876 1.00 83.06 107 GLU A C 1
ATOM 852 O O . GLU A 1 107 ? 7.024 6.428 -17.100 1.00 83.06 107 GLU A O 1
ATOM 857 N N . PRO A 1 108 ? 8.879 7.379 -17.975 1.00 86.38 108 PRO A N 1
ATOM 858 C CA . PRO A 1 108 ? 8.850 8.553 -17.102 1.00 86.38 108 PRO A CA 1
ATOM 859 C C . PRO A 1 108 ? 7.481 9.237 -17.047 1.00 86.38 108 PRO A C 1
ATOM 861 O O . PRO A 1 108 ? 7.013 9.590 -15.969 1.00 86.38 108 PRO A O 1
ATOM 864 N N . GLU A 1 109 ? 6.786 9.347 -18.182 1.00 89.25 109 GLU A N 1
ATOM 865 C CA . GLU A 1 109 ? 5.455 9.962 -18.215 1.00 89.25 109 GLU A CA 1
ATOM 866 C C . GLU A 1 109 ? 4.407 9.132 -17.464 1.00 89.25 109 GLU A C 1
ATOM 868 O O . GLU A 1 109 ? 3.543 9.687 -16.792 1.00 89.25 109 GLU A O 1
ATOM 873 N N . ARG A 1 110 ? 4.503 7.798 -17.510 1.00 86.50 110 ARG A N 1
ATOM 874 C CA . ARG A 1 110 ? 3.588 6.909 -16.784 1.00 86.50 110 ARG A CA 1
ATOM 875 C C . ARG A 1 110 ? 3.799 7.024 -15.277 1.00 86.50 110 ARG A C 1
ATOM 877 O O . ARG A 1 110 ? 2.831 7.137 -14.530 1.00 86.50 110 ARG A O 1
ATOM 884 N N . ILE A 1 111 ? 5.061 7.052 -14.848 1.00 87.31 111 ILE A N 1
ATOM 885 C CA . ILE A 1 111 ? 5.432 7.269 -13.445 1.00 87.31 111 ILE A CA 1
ATOM 886 C C . ILE A 1 111 ? 4.928 8.635 -12.981 1.00 87.31 111 ILE A C 1
ATOM 888 O O . ILE A 1 111 ? 4.284 8.734 -11.942 1.00 87.31 111 ILE A O 1
ATOM 892 N N . ALA A 1 112 ? 5.180 9.689 -13.755 1.00 92.62 112 ALA A N 1
ATOM 893 C CA . ALA A 1 112 ? 4.744 11.032 -13.404 1.00 92.62 112 ALA A CA 1
ATOM 894 C C . ALA A 1 112 ? 3.211 11.140 -13.332 1.00 92.62 112 ALA A C 1
ATOM 896 O O . ALA A 1 112 ? 2.688 11.725 -12.386 1.00 92.62 112 ALA A O 1
ATOM 897 N N . ALA A 1 113 ? 2.486 10.509 -14.262 1.00 91.94 113 ALA A N 1
ATOM 898 C CA . ALA A 1 113 ? 1.027 10.436 -14.235 1.00 91.94 113 ALA A CA 1
ATOM 899 C C . ALA A 1 113 ? 0.491 9.687 -13.003 1.00 91.94 113 ALA A C 1
ATOM 901 O O . ALA A 1 113 ? -0.491 10.128 -12.408 1.00 91.94 113 ALA A O 1
ATOM 902 N N . HIS A 1 114 ? 1.141 8.593 -12.586 1.00 89.19 114 HIS A N 1
ATOM 903 C CA . HIS A 1 114 ? 0.804 7.886 -11.343 1.00 89.19 114 HIS A CA 1
ATOM 904 C C . HIS A 1 114 ? 0.958 8.794 -10.123 1.00 89.19 114 HIS A C 1
ATOM 906 O O . HIS A 1 114 ? 0.032 8.925 -9.327 1.00 89.19 114 HIS A O 1
ATOM 912 N N . LEU A 1 115 ? 2.093 9.489 -10.016 1.00 94.00 115 LEU A N 1
ATOM 913 C CA . LEU A 1 115 ? 2.376 10.410 -8.913 1.00 94.00 115 LEU A CA 1
ATOM 914 C C . LEU A 1 115 ? 1.385 11.584 -8.863 1.00 94.00 115 LEU A C 1
ATOM 916 O O . LEU A 1 115 ? 0.888 11.920 -7.787 1.00 94.00 115 LEU A O 1
ATOM 920 N N . ASP A 1 116 ? 1.055 12.169 -10.017 1.00 96.12 116 ASP A N 1
ATOM 921 C CA . ASP A 1 116 ? 0.033 13.216 -10.128 1.00 96.12 116 ASP A CA 1
ATOM 922 C C . ASP A 1 116 ? -1.364 12.701 -9.760 1.00 96.12 116 ASP A C 1
ATOM 924 O O . ASP A 1 116 ? -2.127 13.404 -9.091 1.00 96.12 116 ASP A O 1
ATOM 928 N N . GLY A 1 117 ? -1.693 11.471 -10.164 1.00 94.12 117 GLY A N 1
ATOM 929 C CA . GLY A 1 117 ? -2.929 10.793 -9.788 1.00 94.12 117 GLY A CA 1
ATOM 930 C C . GLY A 1 117 ? -3.028 10.594 -8.277 1.00 94.12 117 GLY A C 1
ATOM 931 O O . GLY A 1 117 ? -4.048 10.942 -7.680 1.00 94.12 117 GLY A O 1
ATOM 932 N N . CYS A 1 118 ? -1.953 10.119 -7.641 1.00 93.31 118 CYS A N 1
ATOM 933 C CA . CYS A 1 118 ? -1.889 9.973 -6.191 1.00 93.31 118 CYS A CA 1
ATOM 934 C C . CYS A 1 118 ? -2.068 11.317 -5.471 1.00 93.31 118 CYS A C 1
ATOM 936 O O . CYS A 1 118 ? -2.868 11.407 -4.539 1.00 93.31 118 CYS A O 1
ATOM 938 N N . ALA A 1 119 ? -1.373 12.368 -5.920 1.00 96.06 119 ALA A N 1
ATOM 939 C CA . ALA A 1 119 ? -1.501 13.711 -5.353 1.00 96.06 119 ALA A CA 1
ATOM 940 C C . ALA A 1 119 ? -2.937 14.245 -5.472 1.00 96.06 119 ALA A C 1
ATOM 942 O O . ALA A 1 119 ? -3.511 14.702 -4.486 1.00 96.06 119 ALA A O 1
ATOM 943 N N . GLY A 1 120 ? -3.547 14.115 -6.655 1.00 95.44 120 GLY A N 1
ATOM 944 C CA . GLY A 1 120 ? -4.923 14.546 -6.892 1.00 95.44 120 GLY A CA 1
ATOM 945 C C . GLY A 1 120 ? -5.940 13.806 -6.021 1.00 95.44 120 GLY A C 1
ATOM 946 O O . GLY A 1 120 ? -6.862 14.429 -5.500 1.00 95.44 120 GLY A O 1
ATOM 947 N N . GLN A 1 121 ? -5.764 12.500 -5.803 1.00 94.12 121 GLN A N 1
ATOM 948 C CA . GLN A 1 121 ? -6.633 11.740 -4.898 1.00 94.12 121 GLN A CA 1
ATOM 949 C C . GLN A 1 121 ? -6.488 12.191 -3.442 1.00 94.12 121 GLN A C 1
ATOM 951 O O . GLN A 1 121 ? -7.498 12.348 -2.759 1.00 94.12 121 GLN A O 1
ATOM 956 N N . ILE A 1 122 ? -5.262 12.460 -2.977 1.00 94.62 122 ILE A N 1
ATOM 957 C CA . ILE A 1 122 ? -5.030 13.000 -1.630 1.00 94.62 122 ILE A CA 1
ATOM 958 C C . ILE A 1 122 ? -5.737 14.351 -1.455 1.00 94.62 122 ILE A C 1
ATOM 960 O O . ILE A 1 122 ? -6.414 14.570 -0.451 1.00 94.62 122 ILE A O 1
ATOM 964 N N . GLU A 1 123 ? -5.616 15.244 -2.438 1.00 94.25 123 GLU A N 1
ATOM 965 C CA . GLU A 1 123 ? -6.246 16.570 -2.420 1.00 94.25 123 GLU A CA 1
ATOM 966 C C . GLU A 1 123 ? -7.786 16.481 -2.435 1.00 94.25 123 GLU A C 1
ATOM 968 O O . GLU A 1 123 ? -8.467 17.245 -1.750 1.00 94.25 123 GLU A O 1
ATOM 973 N N . GLN A 1 124 ? -8.350 15.523 -3.177 1.00 93.75 124 GLN A N 1
ATOM 974 C CA . GLN A 1 124 ? -9.800 15.324 -3.310 1.00 93.75 124 GLN A CA 1
ATOM 975 C C . GLN A 1 124 ? -10.433 14.543 -2.151 1.00 93.75 124 GLN A C 1
ATOM 977 O O . GLN A 1 124 ? -11.654 14.579 -1.988 1.00 93.75 124 GLN A O 1
ATOM 982 N N . ALA A 1 125 ? -9.637 13.853 -1.331 1.00 90.88 125 ALA A N 1
ATOM 983 C CA . ALA A 1 125 ? -10.130 13.006 -0.247 1.00 90.88 125 ALA A CA 1
ATOM 984 C C . ALA A 1 125 ? -10.835 13.782 0.886 1.00 90.88 125 ALA A C 1
ATOM 986 O O . ALA A 1 125 ? -11.504 13.172 1.721 1.00 90.88 125 ALA A O 1
ATOM 987 N N . GLY A 1 126 ? -10.726 15.118 0.923 1.00 87.38 126 GLY A N 1
ATOM 988 C CA . GLY A 1 126 ? -11.424 15.953 1.910 1.00 87.38 126 GLY A CA 1
ATOM 989 C C . GLY A 1 126 ? -10.954 15.706 3.348 1.00 87.38 126 GLY A C 1
ATOM 990 O O . GLY A 1 126 ? -11.742 15.791 4.290 1.00 87.38 126 GLY A O 1
ATOM 991 N N . ILE A 1 127 ? -9.679 15.351 3.513 1.00 89.31 127 ILE A N 1
ATOM 992 C CA . ILE A 1 127 ? -9.082 14.989 4.800 1.00 89.31 127 ILE A CA 1
ATOM 993 C C . ILE A 1 127 ? -9.035 16.209 5.721 1.00 89.31 127 ILE A C 1
ATOM 995 O O . ILE A 1 127 ? -8.684 17.312 5.307 1.00 89.31 127 ILE A O 1
ATOM 999 N N . THR A 1 128 ? -9.346 15.998 7.000 1.00 87.75 128 THR A N 1
ATOM 1000 C CA . THR A 1 128 ? -9.342 17.043 8.032 1.00 87.75 128 THR A CA 1
ATOM 1001 C C . THR A 1 128 ? -8.466 16.658 9.229 1.00 87.75 128 THR A C 1
ATOM 1003 O O . THR A 1 128 ? -7.989 15.526 9.347 1.00 87.75 128 THR A O 1
ATOM 1006 N N . GLY A 1 129 ? -8.220 17.619 10.125 1.00 89.19 129 GLY A N 1
ATOM 1007 C CA . GLY A 1 129 ? -7.496 17.389 11.377 1.00 89.19 129 GLY A CA 1
ATOM 1008 C C . GLY A 1 129 ? -6.012 17.061 11.185 1.00 89.19 129 GLY A C 1
ATOM 1009 O O . GLY A 1 129 ? -5.355 17.588 10.288 1.00 89.19 129 GLY A O 1
ATOM 1010 N N . LEU A 1 130 ? -5.475 16.197 12.053 1.00 88.62 130 LEU A N 1
ATOM 1011 C CA . LEU A 1 130 ? -4.051 15.834 12.072 1.00 88.62 130 LEU A CA 1
ATOM 1012 C C . LEU A 1 130 ? -3.581 15.213 10.749 1.00 88.62 130 LEU A C 1
ATOM 1014 O O . LEU A 1 130 ? -2.484 15.504 10.282 1.00 88.62 130 LEU A O 1
ATOM 1018 N N . VAL A 1 131 ? -4.426 14.392 10.123 1.00 92.75 131 VAL A N 1
ATOM 1019 C CA . VAL A 1 131 ? -4.084 13.707 8.869 1.00 92.75 131 VAL A CA 1
ATOM 1020 C C . VAL A 1 131 ? -3.876 14.719 7.738 1.00 92.75 131 VAL A C 1
ATOM 1022 O O . VAL A 1 131 ? -2.951 14.561 6.945 1.00 92.75 131 VAL A O 1
ATOM 1025 N N . ALA A 1 132 ? -4.654 15.808 7.707 1.00 92.62 132 ALA A N 1
ATOM 1026 C CA . ALA A 1 132 ? -4.537 16.854 6.687 1.00 92.62 132 ALA A CA 1
ATOM 1027 C C . ALA A 1 132 ? -3.182 17.580 6.731 1.00 92.62 132 ALA A C 1
ATOM 1029 O O . ALA A 1 132 ? -2.628 17.912 5.685 1.00 92.62 132 ALA A O 1
ATOM 1030 N N . GLN A 1 133 ? -2.619 17.769 7.932 1.00 92.12 133 GLN A N 1
ATOM 1031 C CA . GLN A 1 133 ? -1.319 18.426 8.126 1.00 92.12 133 GLN A CA 1
ATOM 1032 C C . GLN A 1 133 ? -0.162 17.638 7.501 1.00 92.12 133 GLN A C 1
ATOM 1034 O O . GLN A 1 133 ? 0.865 18.219 7.160 1.00 92.12 133 GLN A O 1
ATOM 1039 N N . VAL A 1 134 ? -0.325 16.322 7.348 1.00 95.00 134 VAL A N 1
ATOM 1040 C CA . VAL A 1 134 ? 0.659 15.442 6.708 1.00 95.00 134 VAL A CA 1
ATOM 1041 C C . VAL A 1 134 ? 0.315 15.222 5.235 1.00 95.00 134 VAL A C 1
ATOM 1043 O O . VAL A 1 134 ? 1.198 15.276 4.386 1.00 95.00 134 VAL A O 1
ATOM 1046 N N . ALA A 1 135 ? -0.964 15.021 4.917 1.00 93.94 135 ALA A N 1
ATOM 1047 C CA . ALA A 1 135 ? -1.439 14.734 3.568 1.00 93.94 135 ALA A CA 1
ATOM 1048 C C . ALA A 1 135 ? -1.141 15.866 2.565 1.00 93.94 135 ALA A C 1
ATOM 1050 O O . ALA A 1 135 ? -0.657 15.584 1.471 1.00 93.94 135 ALA A O 1
ATOM 1051 N N . GLY A 1 136 ? -1.360 17.132 2.944 1.00 93.31 136 GLY A N 1
ATOM 1052 C CA . GLY A 1 136 ? -1.118 18.287 2.066 1.00 93.31 136 GLY A CA 1
ATOM 1053 C C . GLY A 1 136 ? 0.336 18.389 1.577 1.00 93.31 136 GLY A C 1
ATOM 1054 O O . GLY A 1 136 ? 0.573 18.299 0.372 1.00 93.31 136 GLY A O 1
ATOM 1055 N N . PRO A 1 137 ? 1.331 18.473 2.483 1.00 95.44 137 PRO A N 1
ATOM 1056 C CA . PRO A 1 137 ? 2.744 18.501 2.097 1.00 95.44 137 PRO A CA 1
ATOM 1057 C C . PRO A 1 137 ? 3.198 17.261 1.313 1.00 95.44 137 PRO A C 1
ATOM 1059 O O . PRO A 1 137 ? 4.089 17.347 0.468 1.00 95.44 137 PRO A O 1
ATOM 1062 N N . LEU A 1 138 ? 2.604 16.090 1.577 1.00 94.44 138 LEU A N 1
ATOM 1063 C CA . LEU A 1 138 ? 2.896 14.882 0.804 1.00 94.44 138 LEU A CA 1
ATOM 1064 C C . LEU A 1 138 ? 2.373 14.982 -0.633 1.00 94.44 138 LEU A C 1
ATOM 1066 O O . LEU A 1 138 ? 3.102 14.601 -1.547 1.00 94.44 138 LEU A O 1
ATOM 1070 N N . ALA A 1 139 ? 1.169 15.517 -0.850 1.00 96.12 139 ALA A N 1
ATOM 1071 C CA . ALA A 1 139 ? 0.633 15.749 -2.191 1.00 96.12 139 ALA A CA 1
ATOM 1072 C C . ALA A 1 139 ? 1.517 16.720 -2.994 1.00 96.12 139 ALA A C 1
ATOM 1074 O O . ALA A 1 139 ? 1.883 16.422 -4.131 1.00 96.12 139 ALA A O 1
ATOM 1075 N N . GLU A 1 140 ? 1.965 17.818 -2.378 1.00 96.38 140 GLU A N 1
ATOM 1076 C CA . GLU A 1 140 ? 2.928 18.746 -2.992 1.00 96.38 140 GLU A CA 1
ATOM 1077 C C . GLU A 1 140 ? 4.253 18.045 -3.340 1.00 96.38 140 GLU A C 1
ATOM 1079 O O . GLU A 1 140 ? 4.770 18.181 -4.453 1.00 96.38 140 GLU A O 1
ATOM 1084 N N . GLY A 1 141 ? 4.774 17.224 -2.420 1.00 96.00 141 GLY A N 1
ATOM 1085 C CA . GLY A 1 141 ? 5.969 16.416 -2.649 1.00 96.00 141 GLY A CA 1
ATOM 1086 C C . GLY A 1 141 ? 5.816 15.438 -3.818 1.00 96.00 141 GLY A C 1
ATOM 1087 O O . GLY A 1 141 ? 6.741 15.293 -4.620 1.00 96.00 141 GLY A O 1
ATOM 1088 N N . LEU A 1 142 ? 4.654 14.795 -3.968 1.00 96.44 142 LEU A N 1
ATOM 1089 C CA . LEU A 1 142 ? 4.354 13.914 -5.103 1.00 96.44 142 LEU A CA 1
ATOM 1090 C C . LEU A 1 142 ? 4.347 14.689 -6.427 1.00 96.44 142 LEU A C 1
ATOM 1092 O O . LEU A 1 142 ? 4.953 14.226 -7.392 1.00 96.44 142 LEU A O 1
ATOM 1096 N N . ARG A 1 143 ? 3.770 15.898 -6.468 1.00 97.19 143 ARG A N 1
ATOM 1097 C CA . ARG A 1 143 ? 3.794 16.747 -7.674 1.00 97.19 143 ARG A CA 1
ATOM 1098 C C . ARG A 1 143 ? 5.204 17.205 -8.048 1.00 97.19 143 ARG A C 1
ATOM 1100 O O . ARG A 1 143 ? 5.570 17.141 -9.220 1.00 97.19 143 ARG A O 1
ATOM 1107 N N . SER A 1 144 ? 6.028 17.587 -7.067 1.00 96.12 144 SER A N 1
ATOM 1108 C CA . SER A 1 144 ? 7.451 17.900 -7.309 1.00 96.12 144 SER A CA 1
ATOM 1109 C C . SER A 1 144 ? 8.185 16.700 -7.911 1.00 96.12 144 SER A C 1
ATOM 1111 O O . SER A 1 144 ? 8.910 16.825 -8.893 1.00 96.12 144 SER A O 1
ATOM 1113 N N . SER A 1 145 ? 7.918 15.508 -7.376 1.00 92.75 145 SER A N 1
ATOM 1114 C CA . SER A 1 145 ? 8.486 14.249 -7.871 1.00 92.75 145 SER A CA 1
ATOM 1115 C C . SER A 1 145 ? 8.093 13.962 -9.312 1.00 92.75 145 SER A C 1
ATOM 1117 O O . SER A 1 145 ? 8.931 13.557 -10.109 1.00 92.75 145 SER A O 1
ATOM 1119 N N . ALA A 1 146 ? 6.819 14.173 -9.648 1.00 94.75 146 ALA A N 1
ATOM 1120 C CA . ALA A 1 146 ? 6.314 13.993 -11.000 1.00 94.75 146 ALA A CA 1
ATOM 1121 C C . ALA A 1 146 ? 7.009 14.951 -11.981 1.00 94.75 146 ALA A C 1
ATOM 1123 O O . ALA A 1 146 ? 7.404 14.539 -13.071 1.00 94.75 146 ALA A O 1
ATOM 1124 N N . ALA A 1 147 ? 7.215 16.213 -11.589 1.00 94.56 147 ALA A N 1
ATOM 1125 C CA . ALA A 1 147 ? 7.944 17.189 -12.397 1.00 94.56 147 ALA A CA 1
ATOM 1126 C C . ALA A 1 147 ? 9.419 16.796 -12.604 1.00 94.56 147 ALA A C 1
ATOM 1128 O O . ALA A 1 147 ? 9.921 16.870 -13.726 1.00 94.56 147 ALA A O 1
ATOM 1129 N N . GLU A 1 148 ? 10.098 16.323 -11.556 1.00 93.12 148 GLU A N 1
ATOM 1130 C CA . GLU A 1 148 ? 11.482 15.835 -11.634 1.00 93.12 148 GLU A CA 1
ATOM 1131 C C . GLU A 1 148 ? 11.617 14.626 -12.568 1.00 93.12 148 GLU A C 1
ATOM 1133 O O . GLU A 1 148 ? 12.507 14.606 -13.418 1.00 93.12 148 GLU A O 1
ATOM 1138 N N . VAL A 1 149 ? 10.707 13.652 -12.456 1.00 91.88 149 VAL A N 1
ATOM 1139 C CA . VAL A 1 149 ? 10.664 12.458 -13.317 1.00 91.88 149 VAL A CA 1
ATOM 1140 C C . VAL A 1 149 ? 10.470 12.834 -14.790 1.00 91.88 149 VAL A C 1
ATOM 1142 O O . VAL A 1 149 ? 11.082 12.223 -15.664 1.00 91.88 149 VAL A O 1
ATOM 1145 N N . ARG A 1 150 ? 9.643 13.844 -15.091 1.00 91.56 150 ARG A N 1
ATOM 1146 C CA . ARG A 1 150 ? 9.470 14.335 -16.471 1.00 91.56 150 ARG A CA 1
ATOM 1147 C C . ARG A 1 150 ? 10.717 15.038 -17.001 1.00 91.56 150 ARG A C 1
ATOM 1149 O O . ARG A 1 150 ? 11.008 14.949 -18.190 1.00 91.56 150 ARG A O 1
ATOM 1156 N N . ALA A 1 151 ? 11.443 15.743 -16.135 1.00 91.19 151 ALA A N 1
ATOM 1157 C CA . ALA A 1 151 ? 12.641 16.485 -16.516 1.00 91.19 151 ALA A CA 1
ATOM 1158 C C . ALA A 1 151 ? 13.873 15.584 -16.707 1.00 91.19 151 ALA A C 1
ATOM 1160 O O . ALA A 1 151 ? 14.734 15.887 -17.533 1.00 91.19 151 ALA A O 1
ATOM 1161 N N . SER A 1 152 ? 13.977 14.490 -15.948 1.00 86.94 152 SER A N 1
ATOM 1162 C CA . SER A 1 152 ? 15.113 13.570 -15.986 1.00 86.94 152 SER A CA 1
ATOM 1163 C C . SER A 1 152 ? 14.679 12.137 -15.707 1.00 86.94 152 SER A C 1
ATOM 1165 O O . SER A 1 152 ? 13.849 11.887 -14.838 1.00 86.94 152 SER A O 1
ATOM 1167 N N . ALA A 1 153 ? 15.337 11.178 -16.368 1.00 78.88 153 ALA A N 1
ATOM 1168 C CA . ALA A 1 153 ? 15.169 9.762 -16.064 1.00 78.88 153 ALA A CA 1
ATOM 1169 C C . ALA A 1 153 ? 15.399 9.510 -14.556 1.00 78.88 153 ALA A C 1
ATOM 1171 O O . ALA A 1 153 ? 16.477 9.843 -14.045 1.00 78.88 153 ALA A O 1
ATOM 1172 N N . PRO A 1 154 ? 14.410 8.958 -13.828 1.00 80.75 154 PRO A N 1
ATOM 1173 C CA . PRO A 1 154 ? 14.522 8.785 -12.389 1.00 80.75 154 PRO A CA 1
ATOM 1174 C C . PRO A 1 154 ? 15.362 7.562 -12.027 1.00 80.75 154 PRO A C 1
ATOM 1176 O O . PRO A 1 154 ? 15.359 6.540 -12.715 1.00 80.75 154 PRO A O 1
ATOM 1179 N N . ASN A 1 155 ? 16.010 7.622 -10.865 1.00 81.88 155 ASN A N 1
ATOM 1180 C CA . ASN A 1 155 ? 16.447 6.407 -10.192 1.00 81.88 155 ASN A CA 1
ATOM 1181 C C . ASN A 1 155 ? 15.228 5.761 -9.516 1.00 81.88 155 ASN A C 1
ATOM 1183 O O . ASN A 1 155 ? 14.771 6.236 -8.477 1.00 81.88 155 ASN A O 1
ATOM 1187 N N . LEU A 1 156 ? 14.709 4.688 -10.115 1.00 76.25 156 LEU A N 1
ATOM 1188 C CA . LEU A 1 156 ? 13.494 4.008 -9.653 1.00 76.25 156 LEU A CA 1
ATOM 1189 C C . LEU A 1 156 ? 13.608 3.475 -8.218 1.00 76.25 156 LEU A C 1
ATOM 1191 O O . LEU A 1 156 ? 12.641 3.550 -7.469 1.00 76.25 156 LEU A O 1
ATOM 1195 N N . GLU A 1 157 ? 14.778 2.972 -7.814 1.00 74.69 157 GLU A N 1
ATOM 1196 C CA . GLU A 1 157 ? 14.988 2.446 -6.458 1.00 74.69 157 GLU A CA 1
ATOM 1197 C C . GLU A 1 157 ? 14.906 3.562 -5.411 1.00 74.69 157 GLU A C 1
ATOM 1199 O O . GLU A 1 157 ? 14.296 3.393 -4.356 1.00 74.69 157 GLU A O 1
ATOM 1204 N N . GLU A 1 158 ? 15.493 4.719 -5.716 1.00 77.25 158 GLU A N 1
ATOM 1205 C CA . GLU A 1 158 ? 15.467 5.875 -4.819 1.00 77.25 158 GLU A CA 1
ATOM 1206 C C . GLU A 1 158 ? 14.078 6.521 -4.762 1.00 77.25 158 GLU A C 1
ATOM 1208 O O . GLU A 1 158 ? 13.595 6.874 -3.685 1.00 77.25 158 GLU A O 1
ATOM 1213 N N . LEU A 1 159 ? 13.402 6.618 -5.910 1.00 80.00 159 LEU A N 1
ATOM 1214 C CA . LEU A 1 159 ? 12.026 7.097 -5.979 1.00 80.00 159 LEU A CA 1
ATOM 1215 C C . LEU A 1 159 ? 11.097 6.210 -5.140 1.00 80.00 159 LEU A C 1
ATOM 1217 O O . LEU A 1 159 ? 10.354 6.725 -4.308 1.00 80.00 159 LEU A O 1
ATOM 1221 N N . GLU A 1 160 ? 11.192 4.888 -5.281 1.00 83.06 160 GLU A N 1
ATOM 1222 C CA . GLU A 1 160 ? 10.371 3.941 -4.521 1.00 83.06 160 GLU A CA 1
ATOM 1223 C C . GLU A 1 160 ? 10.648 3.995 -3.010 1.00 83.06 160 GLU A C 1
ATOM 1225 O O . GLU A 1 160 ? 9.715 3.981 -2.202 1.00 83.06 160 GLU A O 1
ATOM 1230 N N . ARG A 1 161 ? 11.916 4.136 -2.597 1.00 79.25 161 ARG A N 1
ATOM 1231 C CA . ARG A 1 161 ? 12.264 4.358 -1.181 1.00 79.25 161 ARG A CA 1
ATOM 1232 C C . ARG A 1 161 ? 11.603 5.611 -0.629 1.00 79.25 161 ARG A C 1
ATOM 1234 O O . ARG A 1 161 ? 11.065 5.591 0.477 1.00 79.25 161 ARG A O 1
ATOM 1241 N N . ARG A 1 162 ? 11.619 6.701 -1.396 1.00 84.00 162 ARG A N 1
ATOM 1242 C CA . ARG A 1 162 ? 10.996 7.956 -0.982 1.00 84.00 162 ARG A CA 1
ATOM 1243 C C . ARG A 1 162 ? 9.478 7.826 -0.877 1.00 84.00 162 ARG A C 1
ATOM 1245 O O . ARG A 1 162 ? 8.916 8.280 0.117 1.00 84.00 162 ARG A O 1
ATOM 1252 N N . LEU A 1 163 ? 8.835 7.159 -1.836 1.00 83.38 163 LEU A N 1
ATOM 1253 C CA . LEU A 1 163 ? 7.395 6.875 -1.800 1.00 83.38 163 LEU A CA 1
ATOM 1254 C C . LEU A 1 163 ? 7.014 6.003 -0.601 1.00 83.38 163 LEU A C 1
ATOM 1256 O O . LEU A 1 163 ? 6.025 6.295 0.067 1.00 83.38 163 LEU A O 1
ATOM 1260 N N . THR A 1 164 ? 7.843 5.013 -0.264 1.00 83.50 164 THR A N 1
ATOM 1261 C CA . THR A 1 164 ? 7.666 4.179 0.936 1.00 83.50 164 THR A CA 1
ATOM 1262 C C . THR A 1 164 ? 7.643 5.040 2.201 1.00 83.50 164 THR A C 1
ATOM 1264 O O . THR A 1 164 ? 6.710 4.954 2.995 1.00 83.50 164 THR A O 1
ATOM 1267 N N . VAL A 1 165 ? 8.617 5.942 2.364 1.00 85.12 165 VAL A N 1
ATOM 1268 C CA . VAL A 1 165 ? 8.676 6.847 3.527 1.00 85.12 165 VAL A CA 1
ATOM 1269 C C . VAL A 1 165 ? 7.470 7.792 3.573 1.00 85.12 165 VAL A C 1
ATOM 1271 O O . VAL A 1 165 ? 6.950 8.092 4.649 1.00 85.12 165 VAL A O 1
ATOM 1274 N N . MET A 1 166 ? 7.021 8.290 2.420 1.00 88.75 166 MET A N 1
ATOM 1275 C CA . MET A 1 166 ? 5.833 9.143 2.322 1.00 88.75 166 MET A CA 1
ATOM 1276 C C . MET A 1 166 ? 4.565 8.393 2.750 1.00 88.75 166 MET A C 1
ATOM 1278 O O . MET A 1 166 ? 3.778 8.925 3.534 1.00 88.75 166 MET A O 1
ATOM 1282 N N . GLU A 1 167 ? 4.401 7.147 2.305 1.00 91.00 167 GLU A N 1
ATOM 1283 C CA . GLU A 1 167 ? 3.274 6.286 2.670 1.00 91.00 167 GLU A CA 1
ATOM 1284 C C . GLU A 1 167 ? 3.290 5.941 4.167 1.00 91.00 167 GLU A C 1
ATOM 1286 O O . GLU A 1 167 ? 2.268 6.070 4.837 1.00 91.00 167 GLU A O 1
ATOM 1291 N N . GLU A 1 168 ? 4.449 5.596 4.735 1.00 89.81 168 GLU A N 1
ATOM 1292 C CA . GLU A 1 168 ? 4.594 5.313 6.171 1.00 89.81 168 GLU A CA 1
ATOM 1293 C C . GLU A 1 168 ? 4.234 6.519 7.050 1.00 89.81 168 GLU A C 1
ATOM 1295 O O . GLU A 1 168 ? 3.567 6.371 8.083 1.00 89.81 168 GLU A O 1
ATOM 1300 N N . LYS A 1 169 ? 4.630 7.731 6.637 1.00 91.94 169 LYS A N 1
ATOM 1301 C CA . LYS A 1 169 ? 4.244 8.976 7.321 1.00 91.94 169 LYS A CA 1
ATOM 1302 C C . LYS A 1 169 ? 2.735 9.190 7.278 1.00 91.94 169 LYS A C 1
ATOM 1304 O O . LYS A 1 169 ? 2.139 9.532 8.300 1.00 91.94 169 LYS A O 1
ATOM 1309 N N . LEU A 1 170 ? 2.123 8.966 6.118 1.00 92.25 170 LEU A N 1
ATOM 1310 C CA . LEU A 1 170 ? 0.683 9.101 5.934 1.00 92.25 170 LEU A CA 1
ATOM 1311 C C . LEU A 1 170 ? -0.090 8.080 6.780 1.00 92.25 170 LEU A C 1
ATOM 1313 O O . LEU A 1 170 ? -1.012 8.453 7.501 1.00 92.25 170 LEU A O 1
ATOM 1317 N N . LEU A 1 171 ? 0.333 6.813 6.764 1.00 92.25 171 LEU A N 1
ATOM 1318 C CA . LEU A 1 171 ? -0.225 5.739 7.590 1.00 92.25 171 LEU A CA 1
ATOM 1319 C C . LEU A 1 171 ? -0.121 6.052 9.084 1.00 92.25 171 LEU A C 1
ATOM 1321 O O . LEU A 1 171 ? -1.094 5.884 9.818 1.00 92.25 171 LEU A O 1
ATOM 1325 N N . SER A 1 172 ? 1.025 6.567 9.531 1.00 93.81 172 SER A N 1
ATOM 1326 C CA . SER A 1 172 ? 1.223 6.977 10.926 1.00 93.81 172 SER A CA 1
ATOM 1327 C C . SER A 1 172 ? 0.269 8.103 11.329 1.00 93.81 172 SER A C 1
ATOM 1329 O O . SER A 1 172 ? -0.322 8.053 12.409 1.00 93.81 172 SER A O 1
ATOM 1331 N N . ALA A 1 173 ? 0.059 9.085 10.448 1.00 94.38 173 ALA A N 1
ATOM 1332 C CA . ALA A 1 173 ? -0.895 10.164 10.676 1.00 94.38 173 ALA A CA 1
ATOM 1333 C C . ALA A 1 173 ? -2.341 9.648 10.730 1.00 94.38 173 ALA A C 1
ATOM 1335 O O . ALA A 1 173 ? -3.088 10.044 11.621 1.00 94.38 173 ALA A O 1
ATOM 1336 N N . MET A 1 174 ? -2.727 8.732 9.834 1.00 94.69 174 MET A N 1
ATOM 1337 C CA . MET A 1 174 ? -4.054 8.102 9.844 1.00 94.69 174 MET A CA 1
ATOM 1338 C C . MET A 1 174 ? -4.294 7.285 11.114 1.00 94.69 174 MET A C 1
ATOM 1340 O O . MET A 1 174 ? -5.366 7.393 11.704 1.00 94.69 174 MET A O 1
ATOM 1344 N N . MET A 1 175 ? -3.304 6.515 11.576 1.00 93.44 175 MET A N 1
ATOM 1345 C CA . MET A 1 175 ? -3.399 5.793 12.849 1.00 93.44 175 MET A CA 1
ATOM 1346 C C . MET A 1 175 ? -3.585 6.752 14.026 1.00 93.44 175 MET A C 1
ATOM 1348 O O . MET A 1 175 ? -4.452 6.519 14.858 1.00 93.44 175 MET A O 1
ATOM 1352 N N . ALA A 1 176 ? -2.812 7.840 14.083 1.00 93.50 176 ALA A N 1
ATOM 1353 C CA . ALA A 1 176 ? -2.917 8.830 15.155 1.00 93.50 176 ALA A CA 1
ATOM 1354 C C . ALA A 1 176 ? -4.208 9.667 15.089 1.00 93.50 176 ALA A C 1
ATOM 1356 O O . ALA A 1 176 ? -4.692 10.137 16.114 1.00 93.50 176 ALA A O 1
ATOM 1357 N N . GLY A 1 177 ? -4.751 9.881 13.888 1.00 91.62 177 GLY A N 1
ATOM 1358 C CA . GLY A 1 177 ? -5.963 10.664 13.653 1.00 91.62 177 GLY A CA 1
ATOM 1359 C C . GLY A 1 177 ? -7.267 9.864 13.709 1.00 91.62 177 GLY A C 1
ATOM 1360 O O . GLY A 1 177 ? -8.337 10.468 13.649 1.00 91.62 177 GLY A O 1
ATOM 1361 N N . THR A 1 178 ? -7.202 8.534 13.796 1.00 93.00 178 THR A N 1
ATOM 1362 C CA . THR A 1 178 ? -8.383 7.666 13.904 1.00 93.00 178 THR A CA 1
ATOM 1363 C C . THR A 1 178 ? -8.779 7.494 15.370 1.00 93.00 178 THR A C 1
ATOM 1365 O O . THR A 1 178 ? -7.918 7.293 16.223 1.00 93.00 178 THR A O 1
ATOM 1368 N N . ALA A 1 179 ? -10.081 7.549 15.667 1.00 93.00 179 ALA A N 1
ATOM 1369 C CA . ALA A 1 179 ? -10.598 7.327 17.016 1.00 93.00 179 ALA A CA 1
ATOM 1370 C C . ALA A 1 179 ? -10.229 5.931 17.550 1.00 93.00 179 ALA A C 1
ATOM 1372 O O . ALA A 1 179 ? -10.167 4.961 16.793 1.00 93.00 179 ALA A O 1
ATOM 1373 N N . GLU A 1 180 ? -10.016 5.822 18.862 1.00 94.75 180 GLU A N 1
ATOM 1374 C CA . GLU A 1 180 ? -9.600 4.567 19.500 1.00 94.75 180 GLU A CA 1
ATOM 1375 C C . GLU A 1 180 ? -10.604 3.430 19.256 1.00 94.75 180 GLU A C 1
ATOM 1377 O O . GLU A 1 180 ? -10.201 2.350 18.823 1.00 94.75 180 GLU A O 1
ATOM 1382 N N . ASP A 1 181 ? -11.902 3.699 19.423 1.00 95.06 181 ASP A N 1
ATOM 1383 C CA . ASP A 1 181 ? -12.974 2.718 19.204 1.00 95.06 181 ASP A CA 1
ATOM 1384 C C . ASP A 1 181 ? -12.975 2.165 17.768 1.00 95.06 181 ASP A C 1
ATOM 1386 O O . ASP A 1 181 ? -13.139 0.962 17.554 1.00 95.06 181 ASP A O 1
ATOM 1390 N N . ASP A 1 182 ? -12.704 3.018 16.774 1.00 93.12 182 ASP A N 1
ATOM 1391 C CA . ASP A 1 182 ? -12.596 2.600 15.374 1.00 93.12 182 ASP A CA 1
ATOM 1392 C C . ASP A 1 182 ? -11.383 1.681 15.158 1.00 93.12 182 ASP A C 1
ATOM 1394 O O . ASP A 1 182 ? -11.464 0.690 14.430 1.00 93.12 182 ASP A O 1
ATOM 1398 N N . LEU A 1 183 ? -10.244 1.983 15.794 1.00 93.06 183 LEU A N 1
ATOM 1399 C CA . LEU A 1 183 ? -9.048 1.139 15.710 1.00 93.06 183 LEU A CA 1
ATOM 1400 C C . LEU A 1 183 ? -9.259 -0.217 16.392 1.00 93.06 183 LEU A C 1
ATOM 1402 O O . LEU A 1 183 ? -8.741 -1.227 15.909 1.00 93.06 183 LEU A O 1
ATOM 1406 N N . VAL A 1 184 ? -9.999 -0.258 17.502 1.00 94.38 184 VAL A N 1
ATOM 1407 C CA . VAL A 1 184 ? -10.383 -1.511 18.167 1.00 94.38 184 VAL A CA 1
ATOM 1408 C C . VAL A 1 184 ? -11.283 -2.334 17.247 1.00 94.38 184 VAL A C 1
ATOM 1410 O O . VAL A 1 184 ? -10.978 -3.502 16.997 1.00 94.38 184 VAL A O 1
ATOM 1413 N N . ALA A 1 185 ? -12.310 -1.721 16.652 1.00 93.62 185 ALA A N 1
ATOM 1414 C CA . ALA A 1 185 ? -13.221 -2.399 15.732 1.00 93.62 185 ALA A CA 1
ATOM 1415 C C . ALA A 1 185 ? -12.494 -3.008 14.517 1.00 93.62 185 ALA A C 1
ATOM 1417 O O . ALA A 1 185 ? -12.736 -4.167 14.167 1.00 93.62 185 ALA A O 1
ATOM 1418 N N . LEU A 1 186 ? -11.549 -2.273 13.914 1.00 91.25 186 LEU A N 1
ATOM 1419 C CA . LEU A 1 186 ? -10.730 -2.773 12.801 1.00 91.25 186 LEU A CA 1
ATOM 1420 C C . LEU A 1 186 ? -9.844 -3.960 13.209 1.00 91.25 186 LEU A C 1
ATOM 1422 O O . LEU A 1 186 ? -9.674 -4.910 12.438 1.00 91.25 186 LEU A O 1
ATOM 1426 N N . ARG A 1 187 ? -9.285 -3.943 14.426 1.00 89.62 187 ARG A N 1
ATOM 1427 C CA . ARG A 1 187 ? -8.488 -5.066 14.947 1.00 89.62 187 ARG A CA 1
ATOM 1428 C C . ARG A 1 187 ? -9.341 -6.302 15.211 1.00 89.62 187 ARG A C 1
ATOM 1430 O O . ARG A 1 187 ?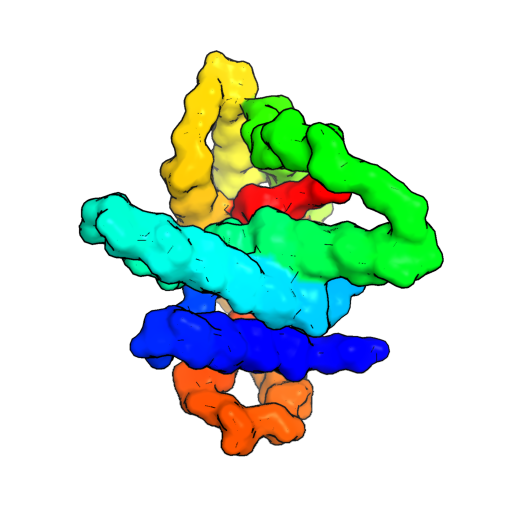 -8.919 -7.406 14.869 1.00 89.62 187 ARG A O 1
ATOM 1437 N N . GLU A 1 188 ? -10.534 -6.139 15.773 1.00 92.12 188 GLU A N 1
ATOM 1438 C CA . GLU A 1 188 ? -11.467 -7.253 15.963 1.00 92.12 188 GLU A CA 1
ATOM 1439 C C . GLU A 1 188 ? -11.913 -7.862 14.635 1.00 92.12 188 GLU A C 1
ATOM 1441 O O . GLU A 1 188 ? -12.009 -9.084 14.508 1.00 92.12 188 GLU A O 1
ATOM 1446 N N . GLU A 1 189 ? -12.171 -7.024 13.629 1.00 89.50 189 GLU A N 1
ATOM 1447 C CA . GLU A 1 189 ? -12.500 -7.484 12.285 1.00 89.50 189 GLU A CA 1
ATOM 1448 C C . GLU A 1 189 ? -11.365 -8.326 11.692 1.00 89.50 189 GLU A C 1
ATOM 1450 O O . GLU A 1 189 ? -11.609 -9.453 11.252 1.00 89.50 189 GLU A O 1
ATOM 1455 N N . SER A 1 190 ? -10.129 -7.821 11.754 1.00 87.06 190 SER A N 1
ATOM 1456 C CA . SER A 1 190 ? -8.930 -8.549 11.327 1.00 87.06 190 SER A CA 1
ATOM 1457 C C . SER A 1 190 ? -8.822 -9.910 12.021 1.00 87.06 190 SER A C 1
ATOM 1459 O O . SER A 1 190 ? -8.697 -10.947 11.367 1.00 87.06 190 SER A O 1
ATOM 1461 N N . ALA A 1 191 ? -8.980 -9.936 13.349 1.00 85.88 191 ALA A N 1
ATOM 1462 C CA . ALA A 1 191 ? -8.906 -11.159 14.142 1.00 85.88 191 ALA A CA 1
ATOM 1463 C C . ALA A 1 191 ? -9.988 -12.183 13.757 1.00 85.88 191 ALA A C 1
ATOM 1465 O O . ALA A 1 191 ? -9.694 -13.378 13.666 1.00 85.88 191 ALA A O 1
ATOM 1466 N N . ARG A 1 192 ? -11.225 -11.734 13.493 1.00 87.50 192 ARG A N 1
ATOM 1467 C CA . ARG A 1 192 ? -12.320 -12.604 13.028 1.00 87.50 192 ARG A CA 1
ATOM 1468 C C . ARG A 1 192 ? -12.007 -13.230 11.672 1.00 87.50 192 ARG A C 1
ATOM 1470 O O . ARG A 1 192 ? -12.223 -14.428 11.503 1.00 87.50 192 ARG A O 1
ATOM 1477 N N . GLN A 1 193 ? -11.483 -12.453 10.724 1.00 83.38 193 GLN A N 1
ATOM 1478 C CA . GLN A 1 193 ? -11.159 -12.972 9.392 1.00 83.38 193 GLN A CA 1
ATOM 1479 C C . GLN A 1 193 ? -9.919 -13.885 9.398 1.00 83.38 193 GLN A C 1
ATOM 1481 O O . GLN A 1 193 ? -9.844 -14.826 8.607 1.00 83.38 193 GLN A O 1
ATOM 1486 N N . LEU A 1 194 ? -8.977 -13.654 10.318 1.00 82.62 194 LEU A N 1
ATOM 1487 C CA . LEU A 1 194 ? -7.776 -14.474 10.497 1.00 82.62 194 LEU A CA 1
ATOM 1488 C C . LEU A 1 194 ? -7.999 -15.767 11.284 1.00 82.62 194 LEU A C 1
ATOM 1490 O O . LEU A 1 194 ? -7.201 -16.699 11.154 1.00 82.62 194 LEU A O 1
ATOM 1494 N N . ALA A 1 195 ? -9.061 -15.852 12.090 1.00 84.69 195 ALA A N 1
ATOM 1495 C CA . ALA A 1 195 ? -9.327 -16.994 12.965 1.00 84.69 195 ALA A CA 1
ATOM 1496 C C . ALA A 1 195 ? -9.209 -18.376 12.276 1.00 84.69 195 ALA A C 1
ATOM 1498 O O . ALA A 1 195 ? -8.584 -19.257 12.872 1.00 84.69 195 ALA A O 1
ATOM 1499 N N . PRO A 1 196 ? -9.698 -18.589 11.034 1.00 82.56 196 PRO A N 1
ATOM 1500 C CA . PRO A 1 196 ? -9.594 -19.888 10.358 1.00 82.56 196 PRO A CA 1
ATOM 1501 C C . PRO A 1 196 ? -8.162 -20.304 9.980 1.00 82.56 196 PRO A C 1
ATOM 1503 O O . PRO A 1 196 ? -7.897 -21.493 9.813 1.00 82.56 196 PRO A O 1
ATOM 1506 N N . TYR A 1 197 ? -7.243 -19.345 9.835 1.00 78.56 197 TYR A N 1
ATOM 1507 C CA . TYR A 1 197 ? -5.889 -19.563 9.303 1.00 78.56 197 TYR A CA 1
ATOM 1508 C C . TYR A 1 197 ? -4.804 -19.489 10.380 1.00 78.56 197 TYR A C 1
ATOM 1510 O O . TYR A 1 197 ? -3.691 -19.978 10.189 1.00 78.56 197 TYR A O 1
ATOM 1518 N N . ARG A 1 198 ? -5.137 -18.924 11.546 1.00 76.44 198 ARG A N 1
ATOM 1519 C CA . ARG A 1 198 ? -4.197 -18.617 12.630 1.00 76.44 198 ARG A CA 1
ATOM 1520 C C . ARG A 1 198 ? -3.344 -19.808 13.079 1.00 76.44 198 ARG A C 1
ATOM 1522 O O . ARG A 1 198 ? -2.181 -19.619 13.407 1.00 76.44 198 ARG A O 1
ATOM 1529 N N . SER A 1 199 ? -3.894 -21.024 13.093 1.00 78.19 199 SER A N 1
ATOM 1530 C CA . SER A 1 199 ? -3.178 -22.236 13.529 1.00 78.19 199 SER A CA 1
ATOM 1531 C C . SER A 1 199 ? -2.082 -22.699 12.565 1.00 78.19 199 SER A C 1
ATOM 1533 O O . SER A 1 199 ? -1.215 -23.470 12.968 1.00 78.19 199 SER A O 1
ATOM 1535 N N . ARG A 1 200 ? -2.110 -22.236 11.309 1.00 76.69 200 ARG A N 1
ATOM 1536 C CA . ARG A 1 200 ? -1.118 -22.571 10.275 1.00 76.69 200 ARG A CA 1
ATOM 1537 C C . ARG A 1 200 ? -0.020 -21.514 10.140 1.00 76.69 200 ARG A C 1
ATOM 1539 O O . ARG A 1 200 ? 0.973 -21.765 9.475 1.00 76.69 200 ARG A O 1
ATOM 1546 N N . MET A 1 201 ? -0.176 -20.359 10.789 1.00 75.06 201 MET A N 1
ATOM 1547 C CA . MET A 1 201 ? 0.704 -19.203 10.619 1.00 75.06 201 MET A CA 1
ATOM 1548 C C . MET A 1 201 ? 1.602 -18.979 11.835 1.00 75.06 201 MET A C 1
ATOM 1550 O O . MET A 1 201 ? 1.183 -19.107 12.987 1.00 75.06 201 MET A O 1
ATOM 1554 N N . GLN A 1 202 ? 2.842 -18.559 11.590 1.00 80.00 202 GLN A N 1
ATOM 1555 C CA . GLN A 1 202 ? 3.746 -18.139 12.658 1.00 80.00 202 GLN A CA 1
ATOM 1556 C C . GLN A 1 202 ? 3.286 -16.807 13.269 1.00 80.00 202 GLN A C 1
ATOM 1558 O O . GLN A 1 202 ? 2.720 -15.950 12.593 1.00 80.00 202 GLN A O 1
ATOM 1563 N N . ALA A 1 203 ? 3.604 -16.571 14.545 1.00 80.69 203 ALA A N 1
ATOM 1564 C CA . ALA A 1 203 ? 3.205 -15.345 15.246 1.00 80.69 203 ALA A CA 1
ATOM 1565 C C . ALA A 1 203 ? 3.682 -14.053 14.553 1.00 80.69 203 ALA A C 1
ATOM 1567 O O . ALA A 1 203 ? 3.004 -13.031 14.619 1.00 80.69 203 ALA A O 1
ATOM 1568 N N . ALA A 1 204 ? 4.842 -14.089 13.891 1.00 78.00 204 ALA A N 1
ATOM 1569 C CA . ALA A 1 204 ? 5.344 -12.953 13.125 1.00 78.00 204 ALA A CA 1
ATOM 1570 C C . ALA A 1 204 ? 4.531 -12.711 11.837 1.00 78.00 204 ALA A C 1
ATOM 1572 O O . ALA A 1 204 ? 4.219 -11.560 11.545 1.00 78.00 204 ALA A O 1
ATOM 1573 N N . GLN A 1 205 ? 4.109 -13.778 11.147 1.00 73.50 205 GLN A N 1
ATOM 1574 C CA . GLN A 1 205 ? 3.226 -13.701 9.975 1.00 73.50 205 GLN A CA 1
ATOM 1575 C C . GLN A 1 205 ? 1.857 -13.143 10.354 1.00 73.50 205 GLN A C 1
ATOM 1577 O O . GLN A 1 205 ? 1.355 -12.247 9.689 1.00 73.50 205 GLN A O 1
ATOM 1582 N N . ILE A 1 206 ? 1.281 -13.611 11.467 1.00 79.38 206 ILE A N 1
ATOM 1583 C CA . ILE A 1 206 ? -0.005 -13.106 11.972 1.00 79.38 206 ILE A CA 1
ATOM 1584 C C . ILE A 1 206 ? 0.070 -11.593 12.193 1.00 79.38 206 ILE A C 1
ATOM 1586 O O . ILE A 1 206 ? -0.749 -10.864 11.645 1.00 79.38 206 ILE A O 1
ATOM 1590 N N . ARG A 1 207 ? 1.088 -11.109 12.920 1.00 83.50 207 ARG A N 1
ATOM 1591 C CA . ARG A 1 207 ? 1.260 -9.666 13.169 1.00 83.50 207 ARG A CA 1
ATOM 1592 C C . ARG A 1 207 ? 1.416 -8.867 11.881 1.00 83.50 207 ARG A C 1
ATOM 1594 O O . ARG A 1 207 ? 0.845 -7.788 11.759 1.00 83.50 207 ARG A O 1
ATOM 1601 N N . GLN A 1 208 ? 2.192 -9.383 10.934 1.00 80.00 208 GLN A N 1
ATOM 1602 C CA . GLN A 1 208 ? 2.404 -8.713 9.659 1.00 80.00 208 GLN A CA 1
ATOM 1603 C C . GLN A 1 208 ? 1.106 -8.601 8.860 1.00 80.00 208 GLN A C 1
ATOM 1605 O O . GLN A 1 208 ? 0.792 -7.537 8.335 1.00 80.00 208 GLN A O 1
ATOM 1610 N N . VAL A 1 209 ? 0.327 -9.673 8.814 1.00 79.12 209 VAL A N 1
ATOM 1611 C CA . VAL A 1 209 ? -0.952 -9.700 8.112 1.00 79.12 209 VAL A CA 1
ATOM 1612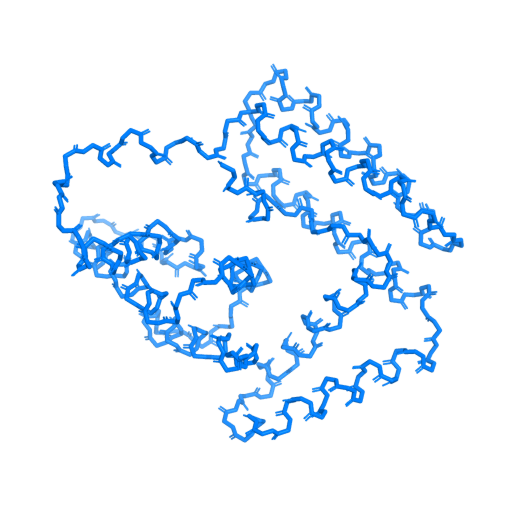 C C . VAL A 1 209 ? -1.989 -8.801 8.778 1.00 79.12 209 VAL A C 1
ATOM 1614 O O . VAL A 1 209 ? -2.682 -8.058 8.085 1.00 79.12 209 VAL A O 1
ATOM 1617 N N . GLU A 1 210 ? -2.055 -8.799 10.111 1.00 85.00 210 GLU A N 1
ATOM 1618 C CA . GLU A 1 210 ? -2.891 -7.865 10.872 1.00 85.00 210 GLU A CA 1
ATOM 1619 C C . GLU A 1 210 ? -2.518 -6.407 10.571 1.00 85.00 210 GLU A C 1
ATOM 1621 O O . GLU A 1 210 ? -3.401 -5.570 10.379 1.00 85.00 210 GLU A O 1
ATOM 1626 N N . GLN A 1 211 ? -1.218 -6.107 10.481 1.00 86.00 211 GLN A N 1
ATOM 1627 C CA . GLN A 1 211 ? -0.723 -4.776 10.145 1.00 86.00 211 GLN A CA 1
ATOM 1628 C C . GLN A 1 211 ? -1.102 -4.365 8.715 1.00 86.00 211 GLN A C 1
ATOM 1630 O O . GLN A 1 211 ? -1.611 -3.262 8.521 1.00 86.00 211 GLN A O 1
ATOM 1635 N N . GLN A 1 212 ? -0.905 -5.238 7.721 1.00 82.81 212 GLN A N 1
ATOM 1636 C CA . GLN A 1 212 ? -1.278 -4.942 6.332 1.00 82.81 212 GLN A CA 1
ATOM 1637 C C . GLN A 1 212 ? -2.791 -4.760 6.175 1.00 82.81 212 GLN A C 1
ATOM 1639 O O . GLN A 1 212 ? -3.230 -3.835 5.494 1.00 82.81 212 GLN A O 1
ATOM 1644 N N . PHE A 1 213 ? -3.597 -5.582 6.856 1.00 85.62 213 PHE A N 1
ATOM 1645 C CA . PHE A 1 213 ? -5.048 -5.411 6.886 1.00 85.62 213 PHE A CA 1
ATOM 1646 C C . PHE A 1 213 ? -5.438 -4.042 7.455 1.00 85.62 213 PHE A C 1
ATOM 1648 O O . PHE A 1 213 ? -6.253 -3.339 6.859 1.00 85.62 213 PHE A O 1
ATOM 1655 N N . LEU A 1 214 ? -4.832 -3.635 8.576 1.00 89.88 214 LEU A N 1
ATOM 1656 C CA . LEU A 1 214 ? -5.101 -2.331 9.180 1.00 89.88 214 LEU A CA 1
ATOM 1657 C C . LEU A 1 214 ? -4.721 -1.184 8.235 1.00 89.88 214 LEU A C 1
ATOM 1659 O O . LEU A 1 214 ? -5.506 -0.255 8.064 1.00 89.88 214 LEU A O 1
ATOM 1663 N N . HIS A 1 215 ? -3.553 -1.260 7.592 1.00 89.44 215 HIS A N 1
ATOM 1664 C CA . HIS A 1 215 ? -3.115 -0.261 6.617 1.00 89.44 215 HIS A CA 1
ATOM 1665 C C . HIS A 1 215 ? -4.106 -0.137 5.453 1.00 89.44 215 HIS A C 1
ATOM 1667 O O . HIS A 1 215 ? -4.543 0.974 5.150 1.00 89.44 215 HIS A O 1
ATOM 1673 N N . LYS A 1 216 ? -4.521 -1.267 4.859 1.00 86.19 216 LYS A N 1
ATOM 1674 C CA . LYS A 1 216 ? -5.520 -1.303 3.780 1.00 86.19 216 LYS A CA 1
ATOM 1675 C C . LYS A 1 216 ? -6.828 -0.638 4.215 1.00 86.19 216 LYS A C 1
ATOM 1677 O O . LYS A 1 216 ? -7.331 0.249 3.533 1.00 86.19 216 LYS A O 1
ATOM 1682 N N . ARG A 1 217 ? -7.348 -1.001 5.393 1.00 90.75 217 ARG A N 1
ATOM 1683 C CA . ARG A 1 217 ? -8.609 -0.452 5.922 1.00 90.75 217 ARG A CA 1
ATOM 1684 C C . ARG A 1 217 ? -8.540 1.042 6.210 1.00 90.75 217 ARG A C 1
ATOM 1686 O O . ARG A 1 217 ? -9.5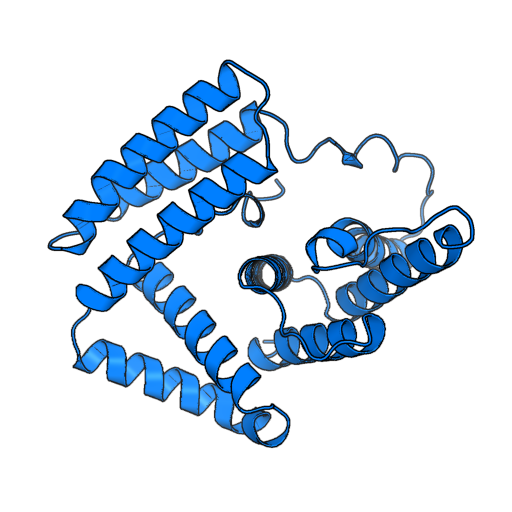18 1.749 5.979 1.00 90.75 217 ARG A O 1
ATOM 1693 N N . LEU A 1 218 ? -7.404 1.533 6.701 1.00 92.06 218 LEU A N 1
ATOM 1694 C CA . LEU A 1 218 ? -7.203 2.964 6.913 1.00 92.06 218 LEU A CA 1
ATOM 1695 C C . LEU A 1 218 ? -7.189 3.713 5.578 1.00 92.06 218 LEU A C 1
ATOM 1697 O O . LEU A 1 218 ? -7.921 4.686 5.429 1.00 92.06 218 LEU A O 1
ATOM 1701 N N . LEU A 1 219 ? -6.445 3.230 4.586 1.00 91.12 219 LEU A N 1
ATOM 1702 C CA . LEU A 1 219 ? -6.430 3.839 3.254 1.00 91.12 219 LEU A CA 1
ATOM 1703 C C . LEU A 1 219 ? -7.828 3.872 2.619 1.00 91.12 219 LEU A C 1
ATOM 1705 O O . LEU A 1 219 ? -8.243 4.920 2.130 1.00 91.12 219 LEU A O 1
ATOM 1709 N N . GLU A 1 220 ? -8.598 2.783 2.714 1.00 91.12 220 GLU A N 1
ATOM 1710 C CA . GLU A 1 220 ? -9.996 2.731 2.260 1.00 91.12 220 GLU A CA 1
ATOM 1711 C C . GLU A 1 220 ? -10.878 3.759 2.990 1.00 91.12 220 GLU A C 1
ATOM 1713 O O . GLU A 1 220 ? -11.630 4.500 2.352 1.00 91.12 220 GLU A O 1
ATOM 1718 N N . LYS A 1 221 ? -10.763 3.850 4.324 1.00 90.44 221 LYS A N 1
ATOM 1719 C CA . LYS A 1 221 ? -11.530 4.794 5.154 1.00 90.44 221 LYS A CA 1
ATOM 1720 C C . LYS A 1 221 ? -11.258 6.248 4.771 1.00 90.44 221 LYS A C 1
ATOM 1722 O O . LYS A 1 221 ? -12.196 7.036 4.671 1.00 90.44 221 LYS A O 1
ATOM 1727 N N . TYR A 1 222 ? -9.990 6.593 4.556 1.00 90.44 222 TYR A N 1
ATOM 1728 C CA . TYR A 1 222 ? -9.570 7.939 4.164 1.00 90.44 222 TYR A CA 1
ATOM 1729 C C . TYR A 1 222 ? -9.638 8.176 2.647 1.00 90.44 222 TYR A C 1
ATOM 1731 O O . TYR A 1 222 ? -9.386 9.295 2.213 1.00 90.44 222 TYR A O 1
ATOM 1739 N N . ARG A 1 223 ? -10.013 7.163 1.850 1.00 91.75 223 ARG A N 1
ATOM 1740 C CA . ARG A 1 223 ? -10.052 7.199 0.376 1.00 91.75 223 ARG A CA 1
ATOM 1741 C C . ARG A 1 223 ? -8.717 7.625 -0.238 1.00 91.75 223 ARG A C 1
ATOM 1743 O O . ARG A 1 223 ? -8.678 8.438 -1.158 1.00 91.75 223 ARG A O 1
ATOM 1750 N N . LEU A 1 224 ? -7.630 7.085 0.303 1.00 91.25 224 LEU A N 1
ATOM 1751 C CA . LEU A 1 224 ? -6.270 7.402 -0.110 1.00 91.25 224 LEU A CA 1
ATOM 1752 C C . LEU A 1 224 ? -5.646 6.271 -0.934 1.00 91.25 224 LEU A C 1
ATOM 1754 O O . LEU A 1 224 ? -5.864 5.099 -0.620 1.00 91.25 224 LEU A O 1
ATOM 1758 N N . PRO A 1 225 ? -4.841 6.605 -1.958 1.00 88.19 225 PRO A N 1
ATOM 1759 C CA . PRO A 1 225 ? -4.132 5.613 -2.750 1.00 88.19 225 PRO A CA 1
ATOM 1760 C C . PRO A 1 225 ? -2.912 5.060 -2.022 1.00 88.19 225 PRO A C 1
ATOM 1762 O O . PRO A 1 225 ? -2.331 5.697 -1.142 1.00 88.19 225 PRO A O 1
ATOM 1765 N N . ARG A 1 226 ? -2.455 3.904 -2.504 1.00 87.00 226 ARG A N 1
ATOM 1766 C CA . ARG A 1 226 ? -1.078 3.454 -2.301 1.00 87.00 226 ARG A CA 1
ATOM 1767 C C . ARG A 1 226 ? -0.135 4.293 -3.155 1.00 87.00 226 ARG A C 1
ATOM 1769 O O . ARG A 1 226 ? -0.429 4.560 -4.318 1.00 87.00 226 ARG A O 1
ATOM 1776 N N . LEU A 1 227 ? 0.987 4.713 -2.579 1.00 86.25 227 LEU A N 1
ATOM 1777 C CA . LEU A 1 227 ? 1.924 5.623 -3.255 1.00 86.25 227 LEU A CA 1
ATOM 1778 C C . LEU A 1 227 ? 2.983 4.884 -4.068 1.00 86.25 227 LEU A C 1
ATOM 1780 O O . LEU A 1 227 ? 3.518 5.435 -5.026 1.00 86.25 227 LEU A O 1
ATOM 1784 N N . SER A 1 228 ? 3.288 3.648 -3.677 1.00 83.88 228 SER A N 1
ATOM 1785 C CA . SER A 1 228 ? 4.303 2.814 -4.315 1.00 83.88 228 SER A CA 1
ATOM 1786 C C . SER A 1 228 ? 4.063 2.641 -5.821 1.00 83.88 228 SER A C 1
ATOM 1788 O O . SER A 1 228 ? 2.923 2.491 -6.275 1.00 83.88 228 SER A O 1
ATOM 1790 N N . LEU A 1 229 ? 5.149 2.604 -6.600 1.00 78.31 229 LEU A N 1
ATOM 1791 C CA . LEU A 1 229 ? 5.097 2.382 -8.047 1.00 78.31 229 LEU A CA 1
ATOM 1792 C C . LEU A 1 229 ? 4.573 0.987 -8.413 1.00 78.31 229 LEU A C 1
ATOM 1794 O O . LEU A 1 229 ? 4.154 0.774 -9.548 1.00 78.31 229 LEU A O 1
ATOM 1798 N N . PHE A 1 230 ? 4.561 0.037 -7.472 1.00 73.19 230 PHE A N 1
ATOM 1799 C CA . PHE A 1 230 ? 3.994 -1.295 -7.699 1.00 73.19 230 PHE A CA 1
ATOM 1800 C C . PHE A 1 230 ? 2.475 -1.265 -7.925 1.00 73.19 230 PHE A C 1
ATOM 1802 O O . PHE A 1 230 ? 1.957 -2.157 -8.590 1.00 73.19 230 PHE A O 1
ATOM 1809 N N . TYR A 1 231 ? 1.788 -0.220 -7.449 1.00 72.75 231 TYR A N 1
ATOM 1810 C CA . TYR A 1 231 ? 0.353 -0.001 -7.667 1.00 72.75 231 TYR A CA 1
ATOM 1811 C C . TYR A 1 231 ? 0.049 0.850 -8.899 1.00 72.75 231 TYR A C 1
ATOM 1813 O O . TYR A 1 231 ? -1.108 1.194 -9.144 1.00 72.75 231 TYR A O 1
ATOM 1821 N N . MET A 1 232 ? 1.069 1.209 -9.679 1.00 74.62 232 MET A N 1
ATOM 1822 C CA . MET A 1 232 ? 0.864 1.912 -10.933 1.00 74.62 232 MET A CA 1
ATOM 1823 C C . MET A 1 232 ? 0.063 1.009 -11.870 1.00 74.62 232 MET A C 1
ATOM 1825 O O . MET A 1 232 ? 0.551 -0.025 -12.331 1.00 74.62 232 MET A O 1
ATOM 1829 N N . SER A 1 233 ? -1.193 1.384 -12.120 1.00 56.34 233 SER A N 1
ATOM 1830 C CA . SER A 1 233 ? -2.130 0.561 -12.880 1.00 56.34 233 SER A CA 1
ATOM 1831 C C . SER A 1 233 ? -1.534 0.189 -14.238 1.00 56.34 233 SER A C 1
ATOM 1833 O O . SER A 1 233 ? -1.177 1.070 -15.037 1.00 56.34 233 SER A O 1
ATOM 1835 N N . GLN A 1 234 ? -1.454 -1.116 -14.508 1.00 44.22 234 GLN A N 1
ATOM 1836 C CA . GLN A 1 234 ? -1.173 -1.642 -15.839 1.00 44.22 234 GLN A CA 1
ATOM 1837 C C . GLN A 1 234 ? -2.420 -1.467 -16.716 1.00 44.22 234 GLN A C 1
ATOM 1839 O O . GLN A 1 234 ? -3.156 -2.417 -16.950 1.00 44.22 234 GLN A O 1
ATOM 1844 N N . ALA A 1 235 ? -2.713 -0.224 -17.106 1.00 30.02 235 ALA A N 1
ATOM 1845 C CA . ALA A 1 235 ? -3.480 0.040 -18.319 1.00 30.02 235 ALA A CA 1
ATOM 1846 C C . ALA A 1 235 ? -2.709 -0.489 -19.533 1.00 30.02 235 ALA A C 1
ATOM 1848 O O . ALA A 1 235 ? -1.454 -0.344 -19.517 1.00 30.02 235 ALA A O 1
#